Protein AF-A0A259P906-F1 (afdb_monomer)

pLDDT: mean 86.2, std 18.53, range [25.86, 98.88]

Sequence (349 aa):
DNPAFAPAALHAHFWHSVWSTHSGPLDRPLSMLSFATQVWFTGLAPWPLKLGNVLIHLCNGWLVWLLSRRVLGWLEAGLPAGRRWLVGAETQALLVAAAWLLAPIQLTAVLYVIQRMESLAATFVLLGLLAYWHGRMRLIRGRPHAWGWIWGGLLAGTVLAVLAKETGVMLPAYAFVLEWLVLRGRLATHEAPPSPPPRGGGGREGEGTVMQPFPTPALPAGGEGVVGASGARRAGINPLVPVFLVVLVIPGVLGLAWLLPGVLSGAAYAARPFTLAQRLLTEGRVMVDYLHWTVLPSPNALSLYHDDIRVSTGWLQPWTTAASWALIAGLLGAALGLRRRAPLFALGV

Mean predicted aligned error: 9.4 Å

Secondary structure (DSSP, 8-state):
--GGGSHHHHHH-HHHHHHTT--STT--HHHHHHHHHHHHHHTT-HHHHHHHHHHHHHHHHHHHHHHHHHHHHHHHHTSPTT---SS-HHHHHHHHHHHHHH-GGGHHHHHSGGGHHHHHHHHHHHHHHHHHHHHHHHHHTT-TTHHHHHHHHHHHHHHHHHHH-GGGGGHHHHHHHHIIIIITT-----PPPPPPPP-------------------PPPP--------------PPPTHHHHHIIIIIHHHHHHHHHHHHHHHSGGGGTTSSS-HHHHHHHHHHHHHHHHHHHHS--TTSSSS--TT-----BTTBTTHHHHHHHHHHHHHHHHHHHTTT-HHHHHH-

Structure (mmCIF, N/CA/C/O backbone):
data_AF-A0A259P906-F1
#
_entry.id   AF-A0A259P906-F1
#
loop_
_atom_site.group_PDB
_atom_site.id
_atom_site.type_symbol
_atom_site.label_atom_id
_atom_site.label_alt_id
_atom_site.label_comp_id
_atom_site.label_asym_id
_atom_site.label_entity_id
_atom_site.label_seq_id
_atom_site.pdbx_PDB_ins_code
_atom_site.Cartn_x
_atom_site.Cartn_y
_atom_site.Cartn_z
_atom_site.occupancy
_atom_site.B_iso_or_equiv
_atom_site.auth_seq_id
_atom_site.auth_comp_id
_atom_site.auth_asym_id
_atom_site.auth_atom_id
_atom_site.pdbx_PDB_model_num
ATOM 1 N N . ASP A 1 1 ? 19.787 0.329 -20.491 1.00 62.75 1 ASP A N 1
ATOM 2 C CA . ASP A 1 1 ? 19.826 1.040 -21.787 1.00 62.75 1 ASP A CA 1
ATOM 3 C C . ASP A 1 1 ? 19.451 2.523 -21.724 1.00 62.75 1 ASP A C 1
ATOM 5 O O . ASP A 1 1 ? 19.348 3.146 -22.769 1.00 62.75 1 ASP A O 1
ATOM 9 N N . ASN A 1 2 ? 19.306 3.139 -20.539 1.00 83.81 2 ASN A N 1
ATOM 10 C CA . ASN A 1 2 ? 19.119 4.590 -20.451 1.00 83.81 2 ASN A CA 1
ATOM 11 C C . ASN A 1 2 ? 20.494 5.300 -20.459 1.00 83.81 2 ASN A C 1
ATOM 13 O O . ASN A 1 2 ? 21.239 5.149 -19.484 1.00 83.81 2 ASN A O 1
ATOM 17 N N . PRO A 1 3 ? 20.842 6.071 -21.509 1.00 87.56 3 PRO A N 1
ATOM 18 C CA . PRO A 1 3 ? 22.149 6.718 -21.624 1.00 87.56 3 PRO A CA 1
ATOM 19 C C . PRO A 1 3 ? 22.386 7.793 -20.557 1.00 87.56 3 PRO A C 1
ATOM 21 O O . PRO A 1 3 ? 23.538 8.083 -20.247 1.00 87.56 3 PRO A O 1
ATOM 24 N N . ALA A 1 4 ? 21.334 8.343 -19.941 1.00 88.81 4 ALA A N 1
ATOM 25 C CA . ALA A 1 4 ? 21.482 9.320 -18.864 1.00 88.81 4 ALA A CA 1
ATOM 26 C C . ALA A 1 4 ? 22.176 8.726 -17.623 1.00 88.81 4 ALA A C 1
ATOM 28 O O . ALA A 1 4 ? 22.866 9.436 -16.902 1.00 88.81 4 ALA A O 1
ATOM 29 N N . PHE A 1 5 ? 22.073 7.408 -17.416 1.00 89.00 5 PHE A N 1
ATOM 30 C CA . PHE A 1 5 ? 22.751 6.700 -16.326 1.00 89.00 5 PHE A CA 1
ATOM 31 C C . PHE A 1 5 ? 24.179 6.249 -16.678 1.00 89.00 5 PHE A C 1
ATOM 33 O O . PHE A 1 5 ? 24.837 5.615 -15.850 1.00 89.00 5 PHE A O 1
ATOM 40 N N . ALA A 1 6 ? 24.686 6.560 -17.878 1.00 89.38 6 ALA A N 1
ATOM 41 C CA . ALA A 1 6 ? 26.097 6.353 -18.190 1.00 89.38 6 ALA A CA 1
ATOM 42 C C . ALA A 1 6 ? 26.962 7.244 -17.275 1.00 89.38 6 ALA A C 1
ATOM 44 O O . ALA A 1 6 ? 26.601 8.405 -17.074 1.00 89.38 6 ALA A O 1
ATOM 45 N N . PRO A 1 7 ? 28.111 6.770 -16.750 1.00 86.50 7 PRO A N 1
ATOM 46 C CA . PRO A 1 7 ? 28.862 7.499 -15.727 1.00 86.50 7 PRO A CA 1
ATOM 47 C C . PRO A 1 7 ? 29.158 8.959 -16.091 1.00 86.50 7 PRO A C 1
ATOM 49 O O . PRO A 1 7 ? 28.835 9.849 -15.312 1.00 86.50 7 PRO A O 1
ATOM 52 N N . ALA A 1 8 ? 29.689 9.227 -17.287 1.00 89.31 8 ALA A N 1
ATOM 53 C CA . ALA A 1 8 ? 29.999 10.592 -17.722 1.00 89.31 8 ALA A CA 1
ATOM 54 C C . ALA A 1 8 ? 28.746 11.484 -17.829 1.00 89.31 8 ALA A C 1
ATOM 56 O O . ALA A 1 8 ? 28.762 12.630 -17.380 1.00 89.31 8 ALA A O 1
ATOM 57 N N . ALA A 1 9 ? 27.649 10.947 -18.371 1.00 89.94 9 ALA A N 1
ATOM 58 C CA . ALA A 1 9 ? 26.391 11.675 -18.526 1.00 89.94 9 ALA A CA 1
ATOM 59 C C . ALA A 1 9 ? 25.735 11.976 -17.172 1.00 89.94 9 ALA A C 1
ATOM 61 O O . ALA A 1 9 ? 25.304 13.102 -16.943 1.00 89.94 9 ALA A O 1
ATOM 62 N N . LEU A 1 10 ? 25.723 11.005 -16.254 1.00 92.12 10 LEU A N 1
ATOM 63 C CA . LEU A 1 10 ? 25.181 11.173 -14.909 1.00 92.12 10 LEU A CA 1
ATOM 64 C C . LEU A 1 10 ? 25.946 12.253 -14.133 1.00 92.12 10 LEU A C 1
ATOM 66 O O . LEU A 1 10 ? 25.317 13.075 -13.470 1.00 92.12 10 LEU A O 1
ATOM 70 N N . HIS A 1 11 ? 27.280 12.282 -14.257 1.00 90.31 11 HIS A N 1
ATOM 71 C CA . HIS A 1 11 ? 28.126 13.281 -13.599 1.00 90.31 11 HIS A CA 1
ATOM 72 C C . HIS A 1 11 ? 27.908 14.696 -14.142 1.00 90.31 11 HIS A C 1
ATOM 74 O O . HIS A 1 11 ? 27.843 15.649 -13.367 1.00 90.31 11 HIS A O 1
ATOM 80 N N . ALA A 1 12 ? 27.754 14.837 -15.459 1.00 92.69 12 ALA A N 1
ATOM 81 C CA . ALA A 1 12 ? 27.523 16.130 -16.098 1.00 92.69 12 ALA A CA 1
ATOM 82 C C . ALA A 1 12 ? 26.069 16.625 -15.962 1.00 92.69 12 ALA A C 1
ATOM 84 O O . ALA A 1 12 ? 25.822 17.827 -15.871 1.00 92.69 12 ALA A O 1
ATOM 85 N N . HIS A 1 13 ? 25.096 15.708 -15.946 1.00 93.12 13 HIS A N 1
ATOM 86 C CA . HIS A 1 13 ? 23.669 16.006 -16.085 1.00 93.12 13 HIS A CA 1
ATOM 87 C C . HIS A 1 13 ? 22.807 15.186 -15.111 1.00 93.12 13 HIS A C 1
ATOM 89 O O . HIS A 1 13 ? 21.834 14.532 -15.496 1.00 93.12 13 HIS A O 1
ATOM 95 N N . PHE A 1 14 ? 23.133 15.250 -13.817 1.00 93.81 14 PHE A N 1
ATOM 96 C CA . PHE A 1 14 ? 22.439 14.492 -12.768 1.00 93.81 14 PHE A CA 1
ATOM 97 C C . PHE A 1 14 ? 20.912 14.651 -12.815 1.00 93.81 14 PHE A C 1
ATOM 99 O O . PHE A 1 14 ? 20.180 13.664 -12.869 1.00 93.81 14 PHE A O 1
ATOM 106 N N . TRP A 1 15 ? 20.422 15.895 -12.863 1.00 94.50 15 TRP A N 1
ATOM 107 C CA . TRP A 1 15 ? 18.983 16.173 -12.851 1.00 94.50 15 TRP A CA 1
ATOM 108 C C . TRP A 1 15 ? 18.254 15.670 -14.095 1.00 94.50 15 TRP A C 1
ATOM 110 O O . TRP A 1 15 ? 17.102 15.267 -13.987 1.00 94.50 15 TRP A O 1
ATOM 120 N N . HIS A 1 16 ? 18.919 15.614 -15.251 1.00 92.56 16 HIS A N 1
ATOM 121 C CA . HIS A 1 16 ? 18.333 15.020 -16.453 1.00 92.56 16 HIS A CA 1
ATOM 122 C C . HIS A 1 16 ? 18.045 13.526 -16.243 1.00 92.56 16 HIS A C 1
ATOM 124 O O . HIS A 1 16 ? 16.991 13.030 -16.630 1.00 92.56 16 HIS A O 1
ATOM 130 N N . SER A 1 17 ? 18.936 12.820 -15.541 1.00 90.62 17 SER A N 1
ATOM 131 C CA . SER A 1 17 ? 18.781 11.387 -15.258 1.00 90.62 17 SER A CA 1
ATOM 132 C C . SER A 1 17 ? 17.513 11.078 -14.462 1.00 90.62 17 SER A C 1
ATOM 134 O O . SER A 1 17 ? 16.854 10.076 -14.734 1.00 90.62 17 SER A O 1
ATOM 136 N N . VAL A 1 18 ? 17.117 11.975 -13.552 1.00 93.06 18 VAL A N 1
ATOM 137 C CA . VAL A 1 18 ? 15.907 11.838 -12.724 1.00 93.06 18 VAL A CA 1
ATOM 138 C C . VAL A 1 18 ? 14.618 11.791 -13.559 1.00 93.06 18 VAL A C 1
ATOM 140 O O . VAL A 1 18 ? 13.677 11.107 -13.171 1.00 93.06 18 VAL A O 1
ATOM 143 N N . TRP A 1 19 ? 14.589 12.451 -14.720 1.00 92.31 19 TRP A N 1
ATOM 144 C CA . TRP A 1 19 ? 13.397 12.569 -15.578 1.00 92.31 19 TRP A CA 1
ATOM 145 C C . TRP A 1 19 ? 13.506 11.791 -16.901 1.00 92.31 19 TRP A C 1
ATOM 147 O O . TRP A 1 19 ? 12.588 11.788 -17.710 1.00 92.31 19 TRP A O 1
ATOM 157 N N . SER A 1 20 ? 14.631 11.115 -17.136 1.00 87.44 20 SER A N 1
ATOM 158 C CA . SER A 1 20 ? 14.983 10.536 -18.444 1.00 87.44 20 SER A CA 1
ATOM 159 C C . SER A 1 20 ? 14.341 9.182 -18.777 1.00 87.44 20 SER A C 1
ATOM 161 O O . SER A 1 20 ? 14.453 8.709 -19.905 1.00 87.44 20 SER A O 1
ATOM 163 N N . THR A 1 21 ? 13.733 8.501 -17.804 1.00 79.75 21 THR A N 1
ATOM 164 C CA . THR A 1 21 ? 13.388 7.072 -17.937 1.00 79.75 21 THR A CA 1
ATOM 165 C C . THR A 1 21 ? 11.979 6.829 -18.479 1.00 79.75 21 THR A C 1
ATOM 167 O O . THR A 1 21 ? 11.619 5.671 -18.688 1.00 79.75 21 THR A O 1
ATOM 170 N N . HIS A 1 22 ? 11.168 7.879 -18.663 1.00 82.94 22 HIS A N 1
ATOM 171 C CA . HIS A 1 22 ? 9.782 7.799 -19.156 1.00 82.94 22 HIS A CA 1
ATOM 172 C C . HIS A 1 22 ? 8.951 6.683 -18.495 1.00 82.94 22 HIS A C 1
ATOM 174 O O . HIS A 1 22 ? 8.215 5.930 -19.137 1.00 82.94 22 HIS A O 1
ATOM 180 N N . SER A 1 23 ? 9.165 6.494 -17.191 1.00 76.06 23 SER A N 1
ATOM 181 C CA . SER A 1 23 ? 8.681 5.335 -16.447 1.00 76.06 23 SER A CA 1
ATOM 182 C C . SER A 1 23 ? 7.348 5.652 -15.786 1.00 76.06 23 SER A C 1
ATOM 184 O O . SER A 1 23 ? 7.310 6.110 -14.648 1.00 76.06 23 SER A O 1
ATOM 186 N N . GLY A 1 24 ? 6.260 5.363 -16.498 1.00 80.94 24 GLY A N 1
ATOM 187 C CA . GLY A 1 24 ? 4.896 5.642 -16.046 1.00 80.94 24 GLY A CA 1
ATOM 188 C C . GLY A 1 24 ? 4.475 7.104 -16.256 1.00 80.94 24 GLY A C 1
ATOM 189 O O . GLY A 1 24 ? 5.246 7.890 -16.796 1.00 80.94 24 GLY A O 1
ATOM 190 N N . PRO A 1 25 ? 3.249 7.494 -15.859 1.00 84.94 25 PRO A N 1
ATOM 191 C CA . PRO A 1 25 ? 2.674 8.798 -16.213 1.00 84.94 25 PRO A CA 1
ATOM 192 C C . PRO A 1 25 ? 3.404 10.014 -15.627 1.00 84.94 25 PRO A C 1
ATOM 194 O O . PRO A 1 25 ? 3.199 11.127 -16.097 1.00 84.94 25 PRO A O 1
ATOM 197 N N . LEU A 1 26 ? 4.193 9.808 -14.568 1.00 87.75 26 LEU A N 1
ATOM 198 C CA . LEU A 1 26 ? 4.899 10.860 -13.833 1.00 87.75 26 LEU A CA 1
ATOM 199 C C . LEU A 1 26 ? 6.418 10.656 -13.824 1.00 87.75 26 LEU A C 1
ATOM 201 O O . LEU A 1 26 ? 7.087 11.276 -13.010 1.00 87.75 26 LEU A O 1
ATOM 205 N N . ASP A 1 27 ? 6.955 9.736 -14.630 1.00 87.81 27 ASP A N 1
ATOM 206 C CA . ASP A 1 27 ? 8.386 9.379 -14.721 1.00 87.81 27 ASP A CA 1
ATOM 207 C C . ASP A 1 27 ? 9.050 8.819 -13.447 1.00 87.81 27 ASP A C 1
ATOM 209 O O . ASP A 1 27 ? 10.213 8.410 -13.479 1.00 87.81 27 ASP A O 1
ATOM 213 N N . ARG A 1 28 ? 8.309 8.738 -12.334 1.00 93.69 28 ARG A N 1
ATOM 214 C CA . ARG A 1 28 ? 8.752 8.212 -11.028 1.00 93.69 28 ARG A CA 1
ATOM 215 C C . ARG A 1 28 ? 10.043 8.881 -10.522 1.00 93.69 28 ARG A C 1
ATOM 217 O O . ARG A 1 28 ? 11.019 8.188 -10.199 1.00 93.69 28 ARG A O 1
ATOM 224 N N . PRO A 1 29 ? 10.075 10.221 -10.405 1.00 95.38 29 PRO A N 1
ATOM 225 C CA . PRO A 1 29 ? 11.291 10.980 -10.137 1.00 95.38 29 PRO A CA 1
ATOM 226 C C . PRO A 1 29 ? 11.918 10.633 -8.791 1.00 95.38 29 PRO A C 1
ATOM 228 O O . PRO A 1 29 ? 13.134 10.678 -8.666 1.00 95.38 29 PRO A O 1
ATOM 231 N N . LEU A 1 30 ? 11.143 10.234 -7.778 1.00 95.75 30 LEU A N 1
ATOM 232 C CA . LEU A 1 30 ? 11.720 9.878 -6.479 1.00 95.75 30 LEU A CA 1
ATOM 233 C C . LEU A 1 30 ? 12.484 8.548 -6.540 1.00 95.75 30 LEU A C 1
ATOM 235 O O . LEU A 1 30 ? 13.558 8.408 -5.952 1.00 95.75 30 LEU A O 1
ATOM 239 N N . SER A 1 31 ? 11.969 7.591 -7.313 1.00 94.88 31 SER A N 1
ATOM 240 C CA . SER A 1 31 ? 12.668 6.335 -7.594 1.00 94.88 31 SER A CA 1
ATOM 241 C C . SER A 1 31 ? 13.915 6.575 -8.438 1.00 94.88 31 SER A C 1
ATOM 243 O O . SER A 1 31 ? 14.978 6.031 -8.134 1.00 94.88 31 SER A O 1
ATOM 245 N N . MET A 1 32 ? 13.809 7.415 -9.472 1.00 94.25 32 MET A N 1
ATOM 246 C CA . MET A 1 32 ? 14.940 7.737 -10.342 1.00 94.25 32 MET A CA 1
ATOM 247 C C . MET A 1 32 ? 16.012 8.544 -9.616 1.00 94.25 32 MET A C 1
ATOM 249 O O . MET A 1 32 ? 17.190 8.261 -9.796 1.00 94.25 32 MET A O 1
ATOM 253 N N . LEU A 1 33 ? 15.628 9.461 -8.728 1.00 95.50 33 LEU A N 1
ATOM 254 C CA . LEU A 1 33 ? 16.541 10.165 -7.833 1.00 95.50 33 LEU A CA 1
ATOM 255 C C . LEU A 1 33 ? 17.307 9.176 -6.950 1.00 95.50 33 LEU A C 1
ATOM 257 O O . LEU A 1 33 ? 18.532 9.222 -6.906 1.00 95.50 33 LEU A O 1
ATOM 261 N N . SER A 1 34 ? 16.609 8.230 -6.313 1.00 95.31 34 SER A N 1
ATOM 262 C CA . SER A 1 34 ? 17.250 7.183 -5.509 1.00 95.31 34 SER A CA 1
ATOM 263 C C . SER A 1 34 ? 18.259 6.360 -6.320 1.00 95.31 34 SER A C 1
ATOM 265 O O . SER A 1 34 ? 19.357 6.075 -5.835 1.00 95.31 34 SER A O 1
ATOM 267 N N . PHE A 1 35 ? 17.921 5.982 -7.558 1.00 92.75 35 PHE A N 1
ATOM 268 C CA . PHE A 1 35 ? 18.864 5.299 -8.446 1.00 92.75 35 PHE A CA 1
ATOM 269 C C . PHE A 1 35 ? 20.042 6.178 -8.837 1.00 92.75 35 PHE A C 1
ATOM 271 O O . PHE A 1 35 ? 21.178 5.740 -8.692 1.00 92.75 35 PHE A O 1
ATOM 278 N N . ALA A 1 36 ? 19.788 7.394 -9.314 1.00 93.94 36 ALA A N 1
ATOM 279 C CA . ALA A 1 36 ? 20.808 8.317 -9.789 1.00 93.94 36 ALA A CA 1
ATOM 280 C C . ALA A 1 36 ? 21.828 8.596 -8.684 1.00 93.94 36 ALA A C 1
ATOM 282 O O . ALA A 1 36 ? 23.029 8.470 -8.909 1.00 93.94 36 ALA A O 1
ATOM 283 N N . THR A 1 37 ? 21.359 8.864 -7.462 1.00 94.94 37 THR A N 1
ATOM 284 C CA . THR A 1 37 ? 22.227 9.039 -6.295 1.00 94.94 37 THR A CA 1
ATOM 285 C C . THR A 1 37 ? 23.054 7.788 -6.013 1.00 94.94 37 THR A C 1
ATOM 287 O O . THR A 1 37 ? 24.249 7.894 -5.769 1.00 94.94 37 THR A O 1
ATOM 290 N N . GLN A 1 38 ? 22.474 6.587 -6.061 1.00 94.25 38 GLN A N 1
ATOM 291 C CA . GLN A 1 38 ? 23.248 5.380 -5.772 1.00 94.25 38 GLN A CA 1
ATOM 292 C C . GLN A 1 38 ? 24.276 5.057 -6.866 1.00 94.25 38 GLN A C 1
ATOM 294 O O . GLN A 1 38 ? 25.413 4.694 -6.556 1.00 94.25 38 GLN A O 1
ATOM 299 N N . VAL A 1 39 ? 23.892 5.200 -8.135 1.00 93.44 39 VAL A N 1
ATOM 300 C CA . VAL A 1 39 ? 24.772 4.968 -9.288 1.00 93.44 39 VAL A CA 1
ATOM 301 C C . VAL A 1 39 ? 25.913 5.981 -9.308 1.00 93.44 39 VAL A C 1
ATOM 303 O O . VAL A 1 39 ? 27.030 5.609 -9.651 1.00 93.44 39 VAL A O 1
ATOM 306 N N . TRP A 1 40 ? 25.674 7.216 -8.861 1.00 93.50 40 TRP A N 1
ATOM 307 C CA . TRP A 1 40 ? 26.724 8.223 -8.702 1.00 93.50 40 TRP A CA 1
ATOM 308 C C . TRP A 1 40 ? 27.884 7.718 -7.834 1.00 93.50 40 TRP A C 1
ATOM 310 O O . TRP A 1 40 ? 29.044 7.887 -8.194 1.00 93.50 40 TRP A O 1
ATOM 320 N N . PHE A 1 41 ? 27.584 7.058 -6.711 1.00 93.25 41 PHE A N 1
ATOM 321 C CA . PHE A 1 41 ? 28.611 6.588 -5.773 1.00 93.25 41 PHE A CA 1
ATOM 322 C C . PHE A 1 41 ? 29.145 5.187 -6.073 1.00 93.25 41 PHE A C 1
ATOM 324 O O . PHE A 1 41 ? 30.299 4.895 -5.780 1.00 93.25 41 PHE A O 1
ATOM 331 N N . THR A 1 42 ? 28.302 4.296 -6.594 1.00 93.31 42 THR A N 1
ATOM 332 C CA . THR A 1 42 ? 28.612 2.854 -6.676 1.00 93.31 42 THR A CA 1
ATOM 333 C C . THR A 1 42 ? 28.680 2.318 -8.105 1.00 93.31 42 THR A C 1
ATOM 335 O O . THR A 1 42 ? 28.997 1.146 -8.315 1.00 93.31 42 THR A O 1
ATOM 338 N N . GLY A 1 43 ? 28.398 3.163 -9.098 1.00 90.88 43 GLY A N 1
ATOM 339 C CA . GLY A 1 43 ? 28.254 2.759 -10.490 1.00 90.88 43 GLY A CA 1
ATOM 340 C C . GLY A 1 43 ? 27.055 1.834 -10.714 1.00 90.88 43 GLY A C 1
ATOM 341 O O . GLY A 1 43 ? 26.118 1.767 -9.920 1.00 90.88 43 GLY A O 1
ATOM 342 N N . LEU A 1 44 ? 27.086 1.096 -11.824 1.00 90.19 44 LEU A N 1
ATOM 343 C CA . LEU A 1 44 ? 26.029 0.154 -12.219 1.00 90.19 44 LEU A CA 1
ATOM 344 C C . LEU A 1 44 ? 26.270 -1.273 -11.699 1.00 90.19 44 LEU A C 1
ATOM 346 O O . LEU A 1 44 ? 25.653 -2.225 -12.181 1.00 90.19 44 LEU A O 1
ATOM 350 N N . ALA A 1 45 ? 27.170 -1.441 -10.725 1.00 91.38 45 ALA A N 1
ATOM 351 C CA . ALA A 1 45 ? 27.452 -2.743 -10.141 1.00 91.38 45 ALA A CA 1
ATOM 352 C C . ALA A 1 45 ? 26.157 -3.339 -9.537 1.00 91.38 45 ALA A C 1
ATOM 354 O O . ALA A 1 45 ? 25.504 -2.688 -8.716 1.00 91.38 45 ALA A O 1
ATOM 355 N N . PRO A 1 46 ? 25.761 -4.580 -9.891 1.00 91.25 46 PRO A N 1
ATOM 356 C CA . PRO A 1 46 ? 24.487 -5.137 -9.432 1.00 91.25 46 PRO A CA 1
ATOM 357 C C . PRO A 1 46 ? 24.396 -5.323 -7.915 1.00 91.25 46 PRO A C 1
ATOM 359 O O . PRO A 1 46 ? 23.315 -5.190 -7.341 1.00 91.25 46 PRO A O 1
ATOM 362 N N . TRP A 1 47 ? 25.513 -5.650 -7.257 1.00 94.12 47 TRP A N 1
ATOM 363 C CA . TRP A 1 47 ? 25.522 -5.958 -5.826 1.00 94.12 47 TRP A CA 1
ATOM 364 C C . TRP A 1 47 ? 25.166 -4.739 -4.952 1.00 94.12 47 TRP A C 1
ATOM 366 O O . TRP A 1 47 ? 24.202 -4.854 -4.192 1.00 94.12 47 TRP A O 1
ATOM 376 N N . PRO A 1 48 ? 25.808 -3.555 -5.092 1.00 94.38 48 PRO A N 1
ATOM 377 C CA . PRO A 1 48 ? 25.402 -2.360 -4.345 1.00 94.38 48 PRO A CA 1
ATOM 378 C C . PRO A 1 48 ? 23.939 -1.962 -4.575 1.00 94.38 48 PRO A C 1
ATOM 380 O O . PRO A 1 48 ? 23.228 -1.622 -3.628 1.00 94.38 48 PRO A O 1
ATOM 383 N N . LEU A 1 49 ? 23.458 -2.050 -5.819 1.00 93.50 49 LEU A N 1
ATOM 384 C CA . LEU A 1 49 ? 22.076 -1.714 -6.168 1.00 93.50 49 LEU A CA 1
ATOM 385 C C . LEU A 1 49 ? 21.070 -2.620 -5.441 1.00 93.50 49 LEU A C 1
ATOM 387 O O . LEU A 1 49 ? 20.114 -2.126 -4.836 1.00 93.50 49 LEU A O 1
ATOM 391 N N . LYS A 1 50 ? 21.323 -3.936 -5.431 1.00 95.12 50 LYS A N 1
ATOM 392 C CA . LYS A 1 50 ? 20.508 -4.914 -4.693 1.00 95.12 50 LYS A CA 1
ATOM 393 C C . LYS A 1 50 ? 20.600 -4.720 -3.182 1.00 95.12 50 LYS A C 1
ATOM 395 O O . LYS A 1 50 ? 19.575 -4.798 -2.512 1.00 95.12 50 LYS A O 1
ATOM 400 N N . LEU A 1 51 ? 21.780 -4.404 -2.644 1.00 95.12 51 LEU A N 1
ATOM 401 C CA . LEU A 1 51 ? 21.933 -4.083 -1.223 1.00 95.12 51 LEU A CA 1
ATOM 402 C C . LEU A 1 51 ? 21.050 -2.891 -0.827 1.00 95.12 51 LEU A C 1
ATOM 404 O O . LEU A 1 51 ? 20.359 -2.957 0.184 1.00 95.12 51 LEU A O 1
ATOM 408 N N . GLY A 1 52 ? 21.002 -1.841 -1.652 1.00 95.00 52 GLY A N 1
ATOM 409 C CA . GLY A 1 52 ? 20.094 -0.710 -1.434 1.00 95.00 52 GLY A CA 1
ATOM 410 C C . GLY A 1 52 ? 18.630 -1.147 -1.324 1.00 95.00 52 GLY A C 1
ATOM 411 O O . GLY A 1 52 ? 17.920 -0.710 -0.421 1.00 95.00 52 GLY A O 1
ATOM 412 N N . ASN A 1 53 ? 18.192 -2.075 -2.179 1.00 96.31 53 ASN A N 1
ATOM 413 C CA . ASN A 1 53 ? 16.831 -2.612 -2.123 1.00 96.31 53 ASN A CA 1
ATOM 414 C C . ASN A 1 53 ? 16.584 -3.432 -0.849 1.00 96.31 53 ASN A C 1
ATOM 416 O O . ASN A 1 53 ? 15.534 -3.275 -0.229 1.00 96.31 53 ASN A O 1
ATOM 420 N N . VAL A 1 54 ? 17.551 -4.256 -0.425 1.00 96.88 54 VAL A N 1
ATOM 421 C CA . VAL A 1 54 ? 17.479 -5.011 0.839 1.00 96.88 54 VAL A CA 1
ATOM 422 C C . VAL A 1 54 ? 17.333 -4.061 2.029 1.00 96.88 54 VAL A C 1
ATOM 424 O O . VAL A 1 54 ? 16.480 -4.282 2.882 1.00 96.88 54 VAL A O 1
ATOM 427 N N . LEU A 1 55 ? 18.114 -2.980 2.084 1.00 97.12 55 LEU A N 1
ATOM 428 C CA . LEU A 1 55 ? 18.042 -2.012 3.183 1.00 97.12 55 LEU A CA 1
ATOM 429 C C . LEU A 1 55 ? 16.678 -1.308 3.245 1.00 97.12 55 LEU A C 1
ATOM 431 O O . LEU A 1 55 ? 16.110 -1.166 4.329 1.00 97.12 55 LEU A O 1
ATOM 435 N N . ILE A 1 56 ? 16.116 -0.919 2.094 1.00 97.62 56 ILE A N 1
ATOM 436 C CA . ILE A 1 56 ? 14.765 -0.337 2.024 1.00 97.62 56 ILE A CA 1
ATOM 437 C C . ILE A 1 56 ? 13.713 -1.375 2.453 1.00 97.62 56 ILE A C 1
ATOM 439 O O . ILE A 1 56 ? 12.800 -1.045 3.207 1.00 97.62 56 ILE A O 1
ATOM 443 N N . HIS A 1 57 ? 13.857 -2.638 2.042 1.00 97.75 57 HIS A N 1
ATOM 444 C CA . HIS A 1 57 ? 12.962 -3.731 2.445 1.00 97.75 57 HIS A CA 1
ATOM 445 C C . HIS A 1 57 ? 12.971 -3.970 3.958 1.00 97.75 57 HIS A C 1
ATOM 447 O O . HIS A 1 57 ? 11.913 -4.057 4.579 1.00 97.75 57 HIS A O 1
ATOM 453 N N . LEU A 1 58 ? 14.152 -3.992 4.578 1.00 98.12 58 LEU A N 1
ATOM 454 C CA . LEU A 1 58 ? 14.288 -4.109 6.032 1.00 98.12 58 LEU A CA 1
ATOM 455 C C . LEU A 1 58 ? 13.676 -2.904 6.762 1.00 98.12 58 LEU A C 1
ATOM 457 O O . LEU A 1 58 ? 12.991 -3.081 7.770 1.00 98.12 58 LEU A O 1
ATOM 461 N N . CYS A 1 59 ? 13.862 -1.691 6.229 1.00 98.56 59 CYS A N 1
ATOM 462 C CA . CYS A 1 59 ? 13.205 -0.489 6.741 1.00 98.56 59 CYS A CA 1
ATOM 463 C C . CYS A 1 59 ? 11.674 -0.631 6.693 1.00 98.56 59 CYS A C 1
ATOM 465 O O . CYS A 1 59 ? 10.997 -0.396 7.694 1.00 98.56 59 CYS A O 1
ATOM 467 N N . ASN A 1 60 ? 11.121 -1.107 5.574 1.00 98.62 60 ASN A N 1
ATOM 468 C CA . ASN A 1 60 ? 9.690 -1.379 5.452 1.00 98.62 60 ASN A CA 1
ATOM 469 C C . ASN A 1 60 ? 9.212 -2.449 6.435 1.00 98.62 60 ASN A C 1
ATOM 471 O O . ASN A 1 60 ? 8.185 -2.243 7.073 1.00 98.62 60 ASN A O 1
ATOM 475 N N . GLY A 1 61 ? 9.959 -3.536 6.638 1.00 98.56 61 GLY A N 1
ATOM 476 C CA . GLY A 1 61 ? 9.630 -4.543 7.651 1.00 98.56 61 GLY A CA 1
ATOM 477 C C . GLY A 1 61 ? 9.546 -3.956 9.063 1.00 98.56 61 GLY A C 1
ATOM 478 O O . GLY A 1 61 ? 8.612 -4.250 9.812 1.00 98.56 61 GLY A O 1
ATOM 479 N N . TRP A 1 62 ? 10.463 -3.050 9.412 1.00 98.75 62 TRP A N 1
ATOM 480 C CA . TRP A 1 62 ? 10.407 -2.313 10.677 1.00 98.75 62 TRP A CA 1
ATOM 481 C C . TRP A 1 62 ? 9.178 -1.394 10.768 1.00 98.75 62 TRP A C 1
ATOM 483 O O . TRP A 1 62 ? 8.499 -1.363 11.798 1.00 98.75 62 TRP A O 1
ATOM 493 N N . LEU A 1 63 ? 8.832 -0.687 9.689 1.00 98.81 63 LEU A N 1
ATOM 494 C CA . LEU A 1 63 ? 7.628 0.147 9.629 1.00 98.81 63 LEU A CA 1
ATOM 495 C C . LEU A 1 63 ? 6.333 -0.686 9.711 1.00 98.81 63 LEU A C 1
ATOM 497 O O . LEU A 1 63 ? 5.392 -0.280 10.398 1.00 98.81 63 LEU A O 1
ATOM 501 N N . VAL A 1 64 ? 6.293 -1.866 9.083 1.00 98.69 64 VAL A N 1
ATOM 502 C CA . VAL A 1 64 ? 5.191 -2.837 9.189 1.00 98.69 64 VAL A CA 1
ATOM 503 C C . VAL A 1 64 ? 5.027 -3.293 10.634 1.00 98.69 64 VAL A C 1
ATOM 505 O O . VAL A 1 64 ? 3.908 -3.262 11.149 1.00 98.69 64 VAL A O 1
ATOM 508 N N . TRP A 1 65 ? 6.115 -3.644 11.327 1.00 98.69 65 TRP A N 1
ATOM 509 C CA . TRP A 1 65 ? 6.069 -3.960 12.759 1.00 98.69 65 TRP A CA 1
ATOM 510 C C . TRP A 1 65 ? 5.523 -2.781 13.578 1.00 98.69 65 TRP A C 1
ATOM 512 O O . TRP A 1 65 ? 4.610 -2.956 14.389 1.00 98.69 65 TRP A O 1
ATOM 522 N N . LEU A 1 66 ? 6.013 -1.559 13.335 1.00 98.75 66 LEU A N 1
ATOM 523 C CA . LEU A 1 66 ? 5.568 -0.349 14.033 1.00 98.75 66 LEU A CA 1
ATOM 524 C C . LEU A 1 66 ? 4.079 -0.041 13.837 1.00 98.75 66 LEU A C 1
ATOM 526 O O . LEU A 1 66 ? 3.433 0.452 14.770 1.00 98.75 66 LEU A O 1
ATOM 530 N N . LEU A 1 67 ? 3.538 -0.263 12.642 1.00 98.69 67 LEU A N 1
ATOM 531 C CA . LEU A 1 67 ? 2.116 -0.071 12.375 1.00 98.69 67 LEU A CA 1
ATOM 532 C C . LEU A 1 67 ? 1.296 -1.207 12.997 1.00 98.69 67 LEU A C 1
ATOM 534 O O . LEU A 1 67 ? 0.317 -0.947 13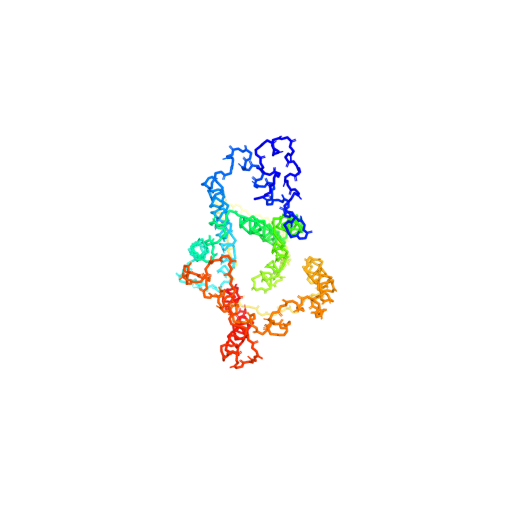.697 1.00 98.69 67 LEU A O 1
ATOM 538 N N . SER A 1 68 ? 1.747 -2.451 12.830 1.00 98.44 68 SER A N 1
ATOM 539 C CA . SER A 1 68 ? 1.075 -3.643 13.351 1.00 98.44 68 SER A CA 1
ATOM 540 C C . SER A 1 68 ? 0.961 -3.602 14.869 1.00 98.44 68 SER A C 1
ATOM 542 O O . SER A 1 68 ? -0.135 -3.755 15.393 1.00 98.44 68 SER A O 1
ATOM 544 N N . ARG A 1 69 ? 2.034 -3.273 15.599 1.00 98.44 69 ARG A N 1
ATOM 545 C CA . ARG A 1 69 ? 1.987 -3.168 17.070 1.00 98.44 69 ARG A CA 1
ATOM 546 C C . ARG A 1 69 ? 1.004 -2.106 17.562 1.00 98.44 69 ARG A C 1
ATOM 548 O O . ARG A 1 69 ? 0.386 -2.271 18.609 1.00 98.44 69 ARG A O 1
ATOM 555 N N . ARG A 1 70 ? 0.821 -1.021 16.799 1.00 98.19 70 ARG A N 1
ATOM 556 C CA . ARG A 1 70 ? -0.146 0.041 17.113 1.00 98.19 70 ARG A CA 1
ATOM 557 C C . ARG A 1 70 ? -1.580 -0.434 16.901 1.00 98.19 70 ARG A C 1
ATOM 559 O O . ARG A 1 70 ? -2.410 -0.250 17.787 1.00 98.19 70 ARG A O 1
ATOM 566 N N . VAL A 1 71 ? -1.851 -1.062 15.758 1.00 97.56 71 VAL A N 1
ATOM 567 C CA . VAL A 1 71 ? -3.176 -1.599 15.413 1.00 97.56 71 VAL A CA 1
ATOM 568 C C . VAL A 1 71 ? -3.564 -2.737 16.355 1.00 97.56 71 VAL A C 1
ATOM 570 O O . VAL A 1 71 ? -4.636 -2.704 16.955 1.00 97.56 71 VAL A O 1
ATOM 573 N N . LEU A 1 72 ? -2.679 -3.713 16.532 1.00 97.31 72 LEU A N 1
ATOM 574 C CA . LEU A 1 72 ? -2.901 -4.878 17.381 1.00 97.31 72 LEU A CA 1
ATOM 575 C C . LEU A 1 72 ? -3.022 -4.480 18.850 1.00 97.31 72 LEU A C 1
ATOM 577 O O . LEU A 1 72 ? -3.969 -4.900 19.505 1.00 97.31 72 LEU A O 1
ATOM 581 N N . GLY A 1 73 ? -2.149 -3.598 19.346 1.00 96.38 73 GLY A N 1
ATOM 582 C CA . GLY A 1 73 ? -2.235 -3.100 20.719 1.00 96.38 73 GLY A CA 1
ATOM 583 C C . GLY A 1 73 ? -3.528 -2.326 20.988 1.00 96.38 73 GLY A C 1
ATOM 584 O O . GLY A 1 73 ? -4.111 -2.447 22.061 1.00 96.38 73 GLY A O 1
ATOM 585 N N . TRP A 1 74 ? -4.030 -1.572 20.004 1.00 95.69 74 TRP A N 1
ATOM 586 C CA . TRP A 1 74 ? -5.333 -0.909 20.104 1.00 95.69 74 TRP A CA 1
ATOM 587 C C . TRP A 1 74 ? -6.501 -1.898 20.165 1.00 95.69 74 TRP A C 1
ATOM 589 O O . TRP A 1 74 ? -7.440 -1.695 20.934 1.00 95.69 74 TRP A O 1
ATOM 599 N N . LEU A 1 75 ? -6.456 -2.957 19.355 1.00 94.56 75 LEU A N 1
ATOM 600 C CA . LEU A 1 75 ? -7.488 -3.992 19.342 1.00 94.56 75 LEU A CA 1
ATOM 601 C C . LEU A 1 75 ? -7.472 -4.825 20.629 1.00 94.56 75 LEU A C 1
ATOM 603 O O . LEU A 1 75 ? -8.538 -5.074 21.189 1.00 94.56 75 LEU A O 1
ATOM 607 N N . GLU A 1 76 ? -6.290 -5.195 21.125 1.00 94.69 76 GLU A N 1
ATOM 608 C CA . GLU A 1 76 ? -6.119 -5.914 22.391 1.00 94.69 76 GLU A CA 1
ATOM 609 C C . GLU A 1 76 ? -6.591 -5.066 23.582 1.00 94.69 76 GLU A C 1
ATOM 611 O O . GLU A 1 76 ? -7.354 -5.549 24.416 1.00 94.69 76 GLU A O 1
ATOM 616 N N . ALA A 1 77 ? -6.252 -3.772 23.615 1.00 92.75 77 ALA A N 1
ATOM 617 C CA . ALA A 1 77 ? -6.741 -2.841 24.637 1.00 92.75 77 ALA A CA 1
ATOM 618 C C . ALA A 1 77 ? -8.267 -2.629 24.598 1.00 92.75 77 ALA A C 1
ATOM 620 O O . ALA A 1 77 ? -8.851 -2.144 25.565 1.00 92.75 77 ALA A O 1
ATOM 621 N N . GLY A 1 78 ? -8.919 -2.962 23.481 1.00 90.94 78 GLY A N 1
ATOM 622 C CA . GLY A 1 78 ? -10.370 -2.903 23.325 1.00 90.94 78 GLY A CA 1
ATOM 623 C C . GLY A 1 78 ? -11.114 -4.163 23.776 1.00 90.94 78 GLY A C 1
ATOM 624 O O . GLY A 1 78 ? -12.340 -4.197 23.644 1.00 90.94 78 GLY A O 1
ATOM 625 N N . LEU A 1 79 ? -10.416 -5.201 24.253 1.00 90.19 79 LEU A N 1
ATOM 626 C CA . LEU A 1 79 ? -11.047 -6.426 24.742 1.00 90.19 79 LEU A CA 1
ATOM 627 C C . LEU A 1 79 ? -11.797 -6.188 26.068 1.00 90.19 79 LEU A C 1
ATOM 629 O O . LEU A 1 79 ? -11.386 -5.348 26.868 1.00 90.19 79 LEU A O 1
ATOM 633 N N . PRO A 1 80 ? -12.878 -6.946 26.341 1.00 90.25 80 PRO A N 1
ATOM 634 C CA . PRO A 1 80 ? -13.536 -6.928 27.645 1.00 90.25 80 PRO A CA 1
ATOM 635 C C . PRO A 1 80 ? -12.571 -7.268 28.786 1.00 90.25 80 PRO A C 1
ATOM 637 O O . PRO A 1 80 ? -11.658 -8.079 28.609 1.00 90.25 80 PRO A O 1
ATOM 640 N N . ALA A 1 81 ? -12.817 -6.701 29.971 1.00 88.06 81 ALA A N 1
ATOM 641 C CA . ALA A 1 81 ? -12.012 -6.958 31.161 1.00 88.06 81 ALA A CA 1
ATOM 642 C C . ALA A 1 81 ? -11.842 -8.469 31.416 1.00 88.06 81 ALA A C 1
ATOM 644 O O . ALA A 1 81 ? -12.789 -9.247 31.307 1.00 88.06 81 ALA A O 1
ATOM 645 N N . GLY A 1 82 ? -10.609 -8.886 31.715 1.00 84.56 82 GLY A N 1
ATOM 646 C CA . GLY A 1 82 ? -10.257 -10.290 31.951 1.00 84.56 82 GLY A CA 1
ATOM 647 C C . GLY A 1 82 ? -10.015 -11.131 30.691 1.00 84.56 82 GLY A C 1
ATOM 648 O O . GLY A 1 82 ? -9.461 -12.222 30.807 1.00 84.56 82 GLY A O 1
ATOM 649 N N . ARG A 1 83 ? -10.345 -10.644 29.485 1.00 89.44 83 ARG A N 1
ATOM 650 C CA . ARG A 1 83 ? -9.985 -11.323 28.229 1.00 89.44 83 ARG A CA 1
ATOM 651 C C . ARG A 1 83 ? -8.620 -10.865 27.729 1.00 89.44 83 ARG A C 1
ATOM 653 O O . ARG A 1 83 ? -8.310 -9.678 27.741 1.00 89.44 83 ARG A O 1
ATOM 660 N N . ARG A 1 84 ? -7.817 -11.816 27.254 1.00 89.44 84 ARG A N 1
ATOM 661 C CA . ARG A 1 84 ? -6.505 -11.587 26.635 1.00 89.44 84 ARG A CA 1
ATOM 662 C C . ARG A 1 84 ? -6.356 -12.485 25.419 1.00 89.44 84 ARG A C 1
ATOM 664 O O . ARG A 1 84 ? -7.008 -13.529 25.341 1.00 89.44 84 ARG A O 1
ATOM 671 N N . TRP A 1 85 ? -5.526 -12.081 24.469 1.00 92.62 85 TRP A N 1
ATOM 672 C CA . TRP A 1 85 ? -5.144 -12.977 23.386 1.00 92.62 85 TRP A CA 1
ATOM 673 C C . TRP A 1 85 ? -4.175 -14.043 23.888 1.00 92.62 85 TRP A C 1
ATOM 675 O O . TRP A 1 85 ? -3.412 -13.815 24.824 1.00 92.62 85 TRP A O 1
ATOM 685 N N . LEU A 1 86 ? -4.204 -15.210 23.242 1.00 92.38 86 LEU A N 1
ATOM 686 C CA . LEU A 1 86 ? -3.253 -16.290 23.513 1.00 92.38 86 LEU A CA 1
ATOM 687 C C . LEU A 1 86 ? -1.812 -15.847 23.214 1.00 92.38 86 LEU A C 1
ATOM 689 O O . LEU A 1 86 ? -0.891 -16.149 23.964 1.00 92.38 86 LEU A O 1
ATOM 693 N N . VAL A 1 87 ? -1.643 -15.103 22.121 1.00 94.50 87 VAL A N 1
ATOM 694 C CA . VAL A 1 87 ? -0.386 -14.469 21.718 1.00 94.50 87 VAL A CA 1
ATOM 695 C C . VAL A 1 87 ? -0.594 -12.963 21.820 1.00 94.50 87 VAL A C 1
ATOM 697 O O . VAL A 1 87 ? -1.485 -12.440 21.153 1.00 94.50 87 VAL A O 1
ATOM 700 N N . GLY A 1 88 ? 0.190 -12.276 22.652 1.00 94.69 88 GLY A N 1
ATOM 701 C CA . GLY A 1 88 ? 0.039 -10.832 22.875 1.00 94.69 88 GLY A CA 1
ATOM 702 C C . GLY A 1 88 ? 0.303 -9.998 21.617 1.00 94.69 88 GLY A C 1
ATOM 703 O O . GLY A 1 88 ? 0.996 -10.446 20.696 1.00 94.69 88 GLY A O 1
ATOM 704 N N . ALA A 1 89 ? -0.219 -8.769 21.576 1.00 95.44 89 ALA A N 1
ATOM 705 C CA . ALA A 1 89 ? -0.150 -7.909 20.391 1.00 95.44 89 ALA A CA 1
ATOM 706 C C . ALA A 1 89 ? 1.276 -7.646 19.882 1.00 95.44 89 ALA A C 1
ATOM 708 O O . ALA A 1 89 ? 1.488 -7.564 18.674 1.00 95.44 89 ALA A O 1
ATOM 709 N N . GLU A 1 90 ? 2.257 -7.522 20.778 1.00 96.31 90 GLU A N 1
ATOM 710 C CA . GLU A 1 90 ? 3.654 -7.275 20.398 1.00 96.31 90 GLU A CA 1
ATOM 711 C C . GLU A 1 90 ? 4.257 -8.479 19.658 1.00 96.31 90 GLU A C 1
ATOM 713 O O . GLU A 1 90 ? 4.832 -8.326 18.582 1.00 96.31 90 GLU A O 1
ATOM 718 N N . THR A 1 91 ? 4.056 -9.693 20.178 1.00 97.38 91 THR A N 1
ATOM 719 C CA . THR A 1 91 ? 4.504 -10.924 19.515 1.00 97.38 91 THR A CA 1
ATOM 720 C C . THR A 1 91 ? 3.781 -11.123 18.188 1.00 97.38 91 THR A C 1
ATOM 722 O O . THR A 1 91 ? 4.422 -11.432 17.189 1.00 97.38 91 THR A O 1
ATOM 725 N N . GLN A 1 92 ? 2.468 -10.880 18.132 1.00 96.56 92 GLN A N 1
ATOM 726 C CA . GLN A 1 92 ? 1.731 -10.926 16.868 1.00 96.56 92 GLN A CA 1
ATOM 727 C C . GLN A 1 92 ? 2.263 -9.904 15.853 1.00 96.56 92 GLN A C 1
ATOM 729 O O . GLN A 1 92 ? 2.413 -10.240 14.684 1.00 96.56 92 GLN A O 1
ATOM 734 N N . ALA A 1 93 ? 2.602 -8.683 16.275 1.00 97.94 93 ALA A N 1
ATOM 735 C CA . ALA A 1 93 ? 3.171 -7.671 15.387 1.00 97.94 93 ALA A CA 1
ATOM 736 C C . ALA A 1 93 ? 4.527 -8.098 14.811 1.00 97.94 93 ALA A C 1
ATOM 738 O O . ALA A 1 93 ? 4.794 -7.856 13.634 1.00 97.94 93 ALA A O 1
ATOM 739 N N . LEU A 1 94 ? 5.373 -8.739 15.624 1.00 98.25 94 LEU A N 1
ATOM 740 C CA . LEU A 1 94 ? 6.640 -9.317 15.169 1.00 98.25 94 LEU A CA 1
ATOM 741 C C . LEU A 1 94 ? 6.405 -10.451 14.167 1.00 98.25 94 LEU A C 1
ATOM 743 O O . LEU A 1 94 ? 7.069 -10.487 13.137 1.00 98.25 94 LEU A O 1
ATOM 747 N N . LEU A 1 95 ? 5.432 -11.330 14.426 1.00 97.56 95 LEU A N 1
ATOM 748 C CA . LEU A 1 95 ? 5.061 -12.405 13.503 1.00 97.56 95 LEU A CA 1
ATOM 749 C C . LEU A 1 95 ? 4.523 -11.860 12.176 1.00 97.56 95 LEU A C 1
ATOM 751 O O . LEU A 1 95 ? 4.913 -12.357 11.126 1.00 97.56 95 LEU A O 1
ATOM 755 N N . VAL A 1 96 ? 3.690 -10.816 12.200 1.00 97.00 96 VAL A N 1
ATOM 756 C CA . VAL A 1 96 ? 3.194 -10.143 10.987 1.00 97.00 96 VAL A CA 1
ATOM 757 C C . VAL A 1 96 ? 4.345 -9.529 10.193 1.00 97.00 96 VAL A C 1
ATOM 759 O O . VAL A 1 96 ? 4.421 -9.714 8.982 1.00 97.00 96 VAL A O 1
ATOM 762 N N . ALA A 1 97 ? 5.269 -8.831 10.856 1.00 98.19 97 ALA A N 1
ATOM 763 C CA . ALA A 1 97 ? 6.423 -8.241 10.186 1.00 98.19 97 ALA A CA 1
ATOM 764 C C . ALA A 1 97 ? 7.379 -9.300 9.621 1.00 98.19 97 ALA A C 1
ATOM 766 O O . ALA A 1 97 ? 7.870 -9.135 8.509 1.00 98.19 97 ALA A O 1
ATOM 767 N N . ALA A 1 98 ? 7.610 -10.400 10.345 1.00 97.62 98 ALA A N 1
ATOM 768 C CA . ALA A 1 98 ? 8.408 -11.525 9.866 1.00 97.62 98 ALA A CA 1
ATOM 769 C C . ALA A 1 98 ? 7.741 -12.216 8.669 1.00 97.62 98 ALA A C 1
ATOM 771 O O . ALA A 1 98 ? 8.399 -12.450 7.659 1.00 97.62 98 ALA A O 1
ATOM 772 N N . ALA A 1 99 ? 6.431 -12.472 8.749 1.00 95.75 99 ALA A N 1
ATOM 773 C CA . ALA A 1 99 ? 5.654 -13.025 7.646 1.00 95.75 99 ALA A CA 1
ATOM 774 C C . ALA A 1 99 ? 5.718 -12.114 6.415 1.00 95.75 99 ALA A C 1
ATOM 776 O O . ALA A 1 99 ? 5.944 -12.603 5.318 1.00 95.75 99 ALA A O 1
ATOM 777 N N . TRP A 1 100 ? 5.603 -10.795 6.591 1.00 96.12 100 TRP A N 1
ATOM 778 C CA . TRP A 1 100 ? 5.736 -9.832 5.499 1.00 96.12 100 TRP A CA 1
ATOM 779 C C . TRP A 1 100 ? 7.154 -9.801 4.918 1.00 96.12 100 TRP A C 1
ATOM 781 O O . TRP A 1 100 ? 7.306 -9.844 3.705 1.00 96.12 100 TRP A O 1
ATOM 791 N N . LEU A 1 101 ? 8.195 -9.765 5.757 1.00 96.31 101 LEU A N 1
ATOM 792 C CA . LEU A 1 101 ? 9.597 -9.709 5.320 1.00 96.31 101 LEU A CA 1
ATOM 793 C C . LEU A 1 101 ? 10.015 -10.942 4.516 1.00 96.31 101 LEU A C 1
ATOM 795 O O . LEU A 1 101 ? 10.811 -10.813 3.585 1.00 96.31 101 LEU A O 1
ATOM 799 N N . LEU A 1 102 ? 9.503 -12.109 4.908 1.00 94.75 102 LEU A N 1
ATOM 800 C CA . LEU A 1 102 ? 9.841 -13.413 4.340 1.00 94.75 102 LEU A CA 1
ATOM 801 C C . LEU A 1 102 ? 8.826 -13.895 3.295 1.00 94.75 102 LEU A C 1
ATOM 803 O O . LEU A 1 102 ? 9.033 -14.956 2.705 1.00 94.75 102 LEU A O 1
ATOM 807 N N . ALA A 1 103 ? 7.745 -13.144 3.062 1.00 93.75 103 ALA A N 1
ATOM 808 C CA . ALA A 1 103 ? 6.725 -13.502 2.086 1.00 93.75 103 ALA A CA 1
ATOM 809 C C . ALA A 1 103 ? 7.362 -13.647 0.690 1.00 93.75 103 ALA A C 1
ATOM 811 O O . ALA A 1 103 ? 8.027 -12.709 0.232 1.00 93.75 103 ALA A O 1
ATOM 812 N N . PRO A 1 104 ? 7.145 -14.772 -0.021 1.00 91.94 104 PRO A N 1
ATOM 813 C CA . PRO A 1 104 ? 7.795 -15.033 -1.305 1.00 91.94 104 PRO A CA 1
ATOM 814 C C . PRO A 1 104 ? 7.586 -13.925 -2.338 1.00 91.94 104 PRO A C 1
ATOM 816 O O . PRO A 1 104 ? 8.519 -13.570 -3.055 1.00 91.94 104 PRO A O 1
ATOM 819 N N . ILE A 1 105 ? 6.401 -13.311 -2.368 1.00 90.19 105 ILE A N 1
ATOM 820 C CA . ILE A 1 105 ? 6.077 -12.209 -3.283 1.00 90.19 105 ILE A CA 1
ATOM 821 C C . ILE A 1 105 ? 7.033 -11.004 -3.168 1.00 90.19 105 ILE A C 1
ATOM 823 O O . ILE A 1 105 ? 7.284 -10.319 -4.162 1.00 90.19 105 ILE A O 1
ATOM 827 N N . GLN A 1 106 ? 7.644 -10.783 -1.996 1.00 91.50 106 GLN A N 1
ATOM 828 C CA . GLN A 1 106 ? 8.591 -9.683 -1.770 1.00 91.50 106 GLN A CA 1
ATOM 829 C C . GLN A 1 106 ? 9.950 -9.894 -2.434 1.00 91.50 106 GLN A C 1
ATOM 831 O O . GLN A 1 106 ? 10.729 -8.949 -2.576 1.00 91.50 106 GLN A O 1
ATOM 836 N N . LEU A 1 107 ? 10.246 -11.116 -2.884 1.00 88.56 107 LEU A N 1
ATOM 837 C CA . LEU A 1 107 ? 11.499 -11.436 -3.557 1.00 88.56 107 LEU A CA 1
ATOM 838 C C . LEU A 1 107 ? 11.720 -10.528 -4.778 1.00 88.56 107 LEU A C 1
ATOM 840 O O . LEU A 1 107 ? 12.827 -10.038 -5.001 1.00 88.56 107 LEU A O 1
ATOM 844 N N . THR A 1 108 ? 10.655 -10.245 -5.533 1.00 87.31 108 THR A N 1
ATOM 845 C CA . THR A 1 108 ? 10.711 -9.398 -6.735 1.00 87.31 108 THR A CA 1
ATOM 846 C C . THR A 1 108 ? 11.067 -7.945 -6.410 1.00 87.31 108 THR A C 1
ATOM 848 O O . THR A 1 108 ? 11.865 -7.343 -7.128 1.00 87.31 108 THR A O 1
ATOM 851 N N . ALA A 1 109 ? 10.566 -7.407 -5.293 1.00 84.06 109 ALA A N 1
ATOM 852 C CA . ALA A 1 109 ? 10.845 -6.046 -4.831 1.00 84.06 109 ALA A CA 1
ATOM 853 C C . ALA A 1 109 ? 12.318 -5.839 -4.429 1.00 84.06 109 ALA A C 1
ATOM 855 O O . ALA A 1 109 ? 12.841 -4.723 -4.488 1.00 84.06 109 ALA A O 1
ATOM 856 N N . VAL A 1 110 ? 13.005 -6.921 -4.051 1.00 87.94 110 VAL A N 1
ATOM 857 C CA . VAL A 1 110 ? 14.404 -6.894 -3.612 1.00 87.94 110 VAL A CA 1
ATOM 858 C C . VAL A 1 110 ? 15.366 -7.276 -4.737 1.00 87.94 110 VAL A C 1
ATOM 860 O O . VAL A 1 110 ? 16.355 -6.577 -4.967 1.00 87.94 110 VAL A O 1
ATOM 863 N N . LEU A 1 111 ? 15.092 -8.370 -5.455 1.00 87.56 111 LEU A N 1
ATOM 864 C CA . LEU A 1 111 ? 16.013 -8.926 -6.449 1.00 87.56 111 LEU A CA 1
ATOM 865 C C . LEU A 1 111 ? 16.039 -8.139 -7.755 1.00 87.56 111 LEU A C 1
ATOM 867 O O . LEU A 1 111 ? 17.106 -8.007 -8.366 1.00 87.56 111 LEU A O 1
ATOM 871 N N . TYR A 1 112 ? 14.890 -7.624 -8.196 1.00 89.56 112 TYR A N 1
ATOM 872 C CA . TYR A 1 112 ? 14.835 -6.784 -9.381 1.00 89.56 112 TYR A CA 1
ATOM 873 C C . TYR A 1 112 ? 15.231 -5.376 -8.985 1.00 89.56 112 TYR A C 1
ATOM 875 O O . TYR A 1 112 ? 14.495 -4.685 -8.286 1.00 89.56 112 TYR A O 1
ATOM 883 N N . VAL A 1 113 ? 16.404 -4.949 -9.462 1.00 89.06 113 VAL A N 1
ATOM 884 C CA . VAL A 1 113 ? 16.979 -3.634 -9.155 1.00 89.06 113 VAL A CA 1
ATOM 885 C C . VAL A 1 113 ? 15.918 -2.552 -9.315 1.00 89.06 113 VAL A C 1
ATOM 887 O O . VAL A 1 113 ? 15.659 -1.839 -8.350 1.00 89.06 113 VAL A O 1
ATOM 890 N N . ILE A 1 114 ? 15.232 -2.528 -10.466 1.00 86.69 114 ILE A N 1
ATOM 891 C CA . ILE A 1 114 ? 14.222 -1.520 -10.802 1.00 86.69 114 ILE A CA 1
ATOM 892 C C . ILE A 1 114 ? 13.011 -1.519 -9.861 1.00 86.69 114 ILE A C 1
ATOM 894 O O . ILE A 1 114 ? 12.436 -0.460 -9.627 1.00 86.69 114 ILE A O 1
ATOM 898 N N . GLN A 1 115 ? 12.650 -2.661 -9.262 1.00 90.94 115 GLN A N 1
ATOM 899 C CA . GLN A 1 115 ? 11.473 -2.781 -8.394 1.00 90.94 115 GLN A CA 1
ATOM 900 C C . GLN A 1 115 ? 11.635 -2.106 -7.028 1.00 90.94 115 GLN A C 1
ATOM 902 O O . GLN A 1 115 ? 10.672 -2.054 -6.266 1.00 90.94 115 GLN A O 1
ATOM 907 N N . ARG A 1 116 ? 12.775 -1.454 -6.753 1.00 93.81 116 ARG A N 1
ATOM 908 C CA . ARG A 1 116 ? 12.917 -0.565 -5.587 1.00 93.81 116 ARG A CA 1
ATOM 909 C C . ARG A 1 116 ? 11.824 0.490 -5.490 1.00 93.81 116 ARG A C 1
ATOM 911 O O . ARG A 1 116 ? 11.538 0.965 -4.400 1.00 93.81 116 ARG A O 1
ATOM 918 N N . MET A 1 117 ? 11.265 0.884 -6.631 1.00 95.25 117 MET A N 1
ATOM 919 C CA . MET A 1 117 ? 10.161 1.833 -6.711 1.00 95.25 117 MET A CA 1
ATOM 920 C C . MET A 1 117 ? 8.945 1.375 -5.907 1.00 95.25 117 MET A C 1
ATOM 922 O O . MET A 1 117 ? 8.308 2.200 -5.262 1.00 95.25 117 MET A O 1
ATOM 926 N N . GLU A 1 118 ? 8.662 0.067 -5.883 1.00 95.62 118 GLU A N 1
ATOM 927 C CA . GLU A 1 118 ? 7.602 -0.487 -5.037 1.00 95.62 118 GLU A CA 1
ATOM 928 C C . GLU A 1 118 ? 7.975 -0.360 -3.560 1.00 95.62 118 GLU A C 1
ATOM 930 O O . GLU A 1 118 ? 7.193 0.155 -2.768 1.00 95.62 118 GLU A O 1
ATOM 935 N N . SER A 1 119 ? 9.201 -0.745 -3.191 1.00 96.75 119 SER A N 1
ATOM 936 C CA . SER A 1 11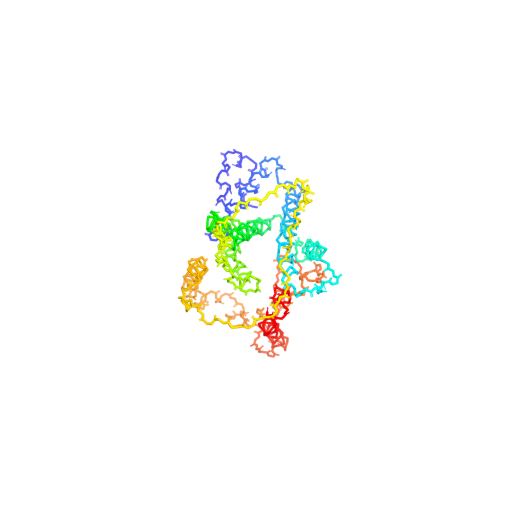9 ? 9.671 -0.644 -1.807 1.00 96.75 119 SER A CA 1
ATOM 937 C C . SER A 1 119 ? 9.681 0.804 -1.303 1.00 96.75 119 SER A C 1
ATOM 939 O O . SER A 1 119 ? 9.257 1.056 -0.180 1.00 96.75 119 SER A O 1
ATOM 941 N N . LEU A 1 120 ? 10.101 1.772 -2.120 1.00 97.56 120 LEU A N 1
ATOM 942 C CA . LEU A 1 120 ? 10.052 3.195 -1.769 1.00 97.56 120 LEU A CA 1
ATOM 943 C C . LEU A 1 120 ? 8.614 3.697 -1.626 1.00 97.56 120 LEU A C 1
ATOM 945 O O . LEU A 1 120 ? 8.308 4.381 -0.650 1.00 97.56 120 LEU A O 1
ATOM 949 N N . ALA A 1 121 ? 7.720 3.334 -2.552 1.00 98.06 121 ALA A N 1
ATOM 950 C CA . ALA A 1 121 ? 6.306 3.675 -2.431 1.00 98.06 121 ALA A CA 1
ATOM 951 C C . ALA A 1 121 ? 5.720 3.114 -1.125 1.00 98.06 121 ALA A C 1
ATOM 953 O O . ALA A 1 121 ? 5.094 3.856 -0.367 1.00 98.06 121 ALA A O 1
ATOM 954 N N . ALA A 1 122 ? 6.016 1.852 -0.794 1.00 98.12 122 ALA A N 1
ATOM 955 C CA . ALA A 1 122 ? 5.618 1.229 0.465 1.00 98.12 122 ALA A CA 1
ATOM 956 C C . ALA A 1 122 ? 6.166 1.974 1.696 1.00 98.12 122 ALA A C 1
ATOM 958 O O . ALA A 1 122 ? 5.423 2.166 2.659 1.00 98.12 122 ALA A O 1
ATOM 959 N N . THR A 1 123 ? 7.411 2.468 1.663 1.00 98.62 123 THR A N 1
ATOM 960 C CA . THR A 1 123 ? 7.980 3.283 2.751 1.00 98.62 123 THR A CA 1
ATOM 961 C C . THR A 1 123 ? 7.126 4.519 3.020 1.00 98.62 123 THR A C 1
ATOM 963 O O . THR A 1 123 ? 6.724 4.759 4.161 1.00 98.62 123 THR A O 1
ATOM 966 N N . PHE A 1 124 ? 6.797 5.293 1.983 1.00 98.69 124 PHE A N 1
ATOM 967 C CA . PHE A 1 124 ? 6.008 6.518 2.144 1.00 98.69 124 PHE A CA 1
ATOM 968 C C . PHE A 1 124 ? 4.545 6.239 2.497 1.00 98.69 124 PHE A C 1
ATOM 970 O O . PHE A 1 124 ? 3.972 6.971 3.307 1.00 98.69 124 PHE A O 1
ATOM 977 N N . VAL A 1 125 ? 3.967 5.146 1.989 1.00 98.88 125 VAL A N 1
ATOM 978 C CA . VAL A 1 125 ? 2.647 4.662 2.416 1.00 98.88 125 VAL A CA 1
ATOM 979 C C . VAL A 1 125 ? 2.646 4.352 3.913 1.00 98.88 125 VAL A C 1
ATOM 981 O O . VAL A 1 125 ? 1.815 4.882 4.649 1.00 98.88 125 VAL A O 1
ATOM 984 N N . LEU A 1 126 ? 3.594 3.546 4.397 1.00 98.81 126 LEU A N 1
ATOM 985 C CA . LEU A 1 126 ? 3.673 3.150 5.806 1.00 98.81 126 LEU A CA 1
ATOM 986 C C . LEU A 1 126 ? 3.944 4.347 6.726 1.00 98.81 126 LEU A C 1
ATOM 988 O O . LEU A 1 126 ? 3.302 4.473 7.771 1.00 98.81 126 LEU A O 1
ATOM 992 N N . LEU A 1 127 ? 4.838 5.261 6.336 1.00 98.88 127 LEU A N 1
ATOM 993 C CA . LEU A 1 127 ? 5.085 6.504 7.072 1.00 98.88 127 LEU A CA 1
ATOM 994 C C . LEU A 1 127 ? 3.836 7.390 7.128 1.00 98.88 127 LEU A C 1
ATOM 996 O O . LEU A 1 127 ? 3.498 7.898 8.200 1.00 98.88 127 LEU A O 1
ATOM 1000 N N . GLY A 1 128 ? 3.114 7.540 6.015 1.00 98.88 128 GLY A N 1
ATOM 1001 C CA . GLY A 1 128 ? 1.865 8.297 5.982 1.00 98.88 128 GLY A CA 1
ATOM 1002 C C . GLY A 1 128 ? 0.766 7.658 6.834 1.00 98.88 128 GLY A C 1
ATOM 1003 O O . GLY A 1 128 ? 0.068 8.372 7.553 1.00 98.88 128 GLY A O 1
ATOM 1004 N N . LEU A 1 129 ? 0.663 6.324 6.864 1.00 98.88 129 LEU A N 1
ATOM 1005 C CA . LEU A 1 129 ? -0.252 5.602 7.757 1.00 98.88 129 LEU A CA 1
ATOM 1006 C C . LEU A 1 129 ? 0.129 5.751 9.236 1.00 98.88 129 LEU A C 1
ATOM 1008 O O . LEU A 1 129 ? -0.749 5.925 10.082 1.00 98.88 129 LEU A O 1
ATOM 1012 N N . LEU A 1 130 ? 1.421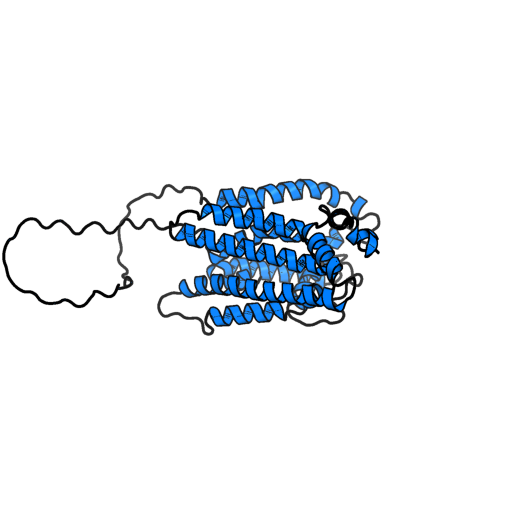 5.739 9.571 1.00 98.88 130 LEU A N 1
ATOM 1013 C CA . LEU A 1 130 ? 1.904 5.993 10.932 1.00 98.88 130 LEU A CA 1
ATOM 1014 C C . LEU A 1 130 ? 1.634 7.440 11.375 1.00 98.88 130 LEU A C 1
ATOM 1016 O O . LEU A 1 130 ? 1.214 7.661 12.516 1.00 98.88 130 LEU A O 1
ATOM 1020 N N . ALA A 1 131 ? 1.824 8.414 10.482 1.00 98.81 131 ALA A N 1
ATOM 1021 C CA . ALA A 1 131 ? 1.480 9.817 10.708 1.00 98.81 131 ALA A CA 1
ATOM 1022 C C . ALA A 1 131 ? -0.035 10.001 10.889 1.00 98.81 131 ALA A C 1
ATOM 1024 O O . ALA A 1 131 ? -0.472 10.616 11.866 1.00 98.81 131 ALA A O 1
ATOM 1025 N N . TYR A 1 132 ? -0.841 9.386 10.019 1.00 98.75 132 TYR A N 1
ATOM 1026 C CA . TYR A 1 132 ? -2.297 9.356 10.133 1.00 98.75 132 TYR A CA 1
ATOM 1027 C C . TYR A 1 132 ? -2.734 8.758 11.475 1.00 98.75 132 TYR A C 1
ATOM 1029 O O . TYR A 1 132 ? -3.489 9.389 12.218 1.00 98.75 132 TYR A O 1
ATOM 1037 N N . TRP A 1 133 ? -2.198 7.590 11.845 1.00 98.62 133 TRP A N 1
ATOM 1038 C CA . TRP A 1 133 ? -2.455 6.951 13.134 1.00 98.62 133 TRP A CA 1
ATOM 1039 C C . TRP A 1 133 ? -2.105 7.875 14.303 1.00 98.62 133 TRP A C 1
ATOM 1041 O O . TRP A 1 133 ? -2.898 8.032 15.233 1.00 98.62 133 TRP A O 1
ATOM 1051 N N . HIS A 1 134 ? -0.937 8.524 14.264 1.00 98.50 134 HIS A N 1
ATOM 1052 C CA . HIS A 1 134 ? -0.532 9.483 15.290 1.00 98.50 134 HIS A CA 1
ATOM 1053 C C . HIS A 1 134 ? -1.538 10.635 15.407 1.00 98.50 134 HIS A C 1
ATOM 1055 O O . HIS A 1 134 ? -1.996 10.945 16.509 1.00 98.50 134 HIS A O 1
ATOM 1061 N N . GLY A 1 135 ? -1.946 11.221 14.280 1.00 98.12 135 GLY A N 1
ATOM 1062 C CA . GLY A 1 135 ? -2.969 12.262 14.229 1.00 98.12 135 GLY A CA 1
ATOM 1063 C C . GLY A 1 135 ? -4.310 11.802 14.799 1.00 98.12 135 GLY A C 1
ATOM 1064 O O . GLY A 1 135 ? -4.898 12.499 15.626 1.00 98.12 135 GLY A O 1
ATOM 1065 N N . ARG A 1 136 ? -4.756 10.585 14.469 1.00 97.50 136 ARG A N 1
ATOM 1066 C CA . ARG A 1 136 ? -5.985 9.992 15.019 1.00 97.50 136 ARG A CA 1
ATOM 1067 C C . ARG A 1 136 ? -5.911 9.780 16.524 1.00 97.50 136 ARG A C 1
ATOM 1069 O O . ARG A 1 136 ? -6.835 10.160 17.239 1.00 97.50 136 ARG A O 1
ATOM 1076 N N . MET A 1 137 ? -4.794 9.263 17.021 1.00 97.50 137 MET A N 1
ATOM 1077 C CA . MET A 1 137 ? -4.548 9.091 18.451 1.00 97.50 137 MET A CA 1
ATOM 1078 C C . MET A 1 137 ? -4.494 10.419 19.216 1.00 97.5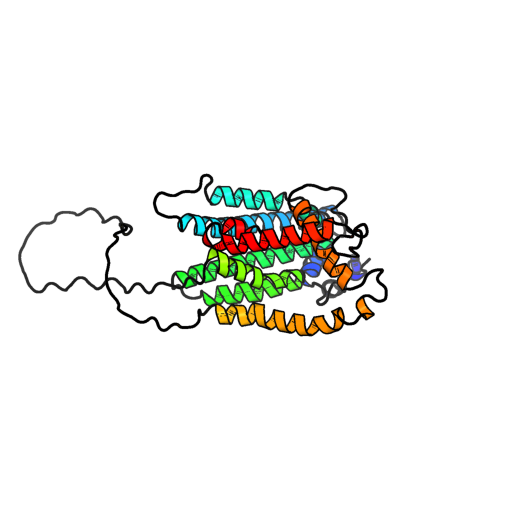0 137 MET A C 1
ATOM 1080 O O . MET A 1 137 ? -4.833 10.458 20.400 1.00 97.50 137 MET A O 1
ATOM 1084 N N . ARG A 1 138 ? -4.067 11.512 18.573 1.00 96.69 138 ARG A N 1
ATOM 1085 C CA . ARG A 1 138 ? -4.171 12.865 19.135 1.00 96.69 138 ARG A CA 1
ATOM 1086 C C . ARG A 1 138 ? -5.610 13.365 19.114 1.00 96.69 138 ARG A C 1
ATOM 1088 O O . ARG A 1 138 ? -6.059 13.868 20.137 1.00 96.69 138 ARG A O 1
ATOM 1095 N N . LEU A 1 139 ? -6.333 13.171 18.008 1.00 95.56 139 LEU A N 1
ATOM 1096 C CA . LEU A 1 139 ? -7.726 13.603 17.862 1.00 95.56 139 LEU A CA 1
ATOM 1097 C C . LEU A 1 139 ? -8.630 12.946 18.911 1.00 95.56 139 LEU A C 1
ATOM 1099 O O . LEU A 1 139 ? -9.408 13.630 19.562 1.00 95.56 139 LEU A O 1
ATOM 1103 N N . ILE A 1 140 ? -8.482 11.634 19.120 1.00 94.56 140 ILE A N 1
ATOM 1104 C CA . ILE A 1 140 ? -9.245 10.875 20.125 1.00 94.56 140 ILE A CA 1
ATOM 1105 C C . ILE A 1 140 ? -8.935 11.358 21.548 1.00 94.56 140 ILE A C 1
ATOM 1107 O O . ILE A 1 140 ? -9.813 11.363 22.398 1.00 94.56 140 ILE A O 1
ATOM 1111 N N . ARG A 1 141 ? -7.702 11.800 21.814 1.00 94.00 141 ARG A N 1
ATOM 1112 C CA . ARG A 1 141 ? -7.290 12.330 23.125 1.00 94.00 141 ARG A CA 1
ATOM 1113 C C . ARG A 1 141 ? -7.515 13.839 23.277 1.00 94.00 141 ARG A C 1
ATOM 1115 O O . ARG A 1 141 ? -6.991 14.419 24.222 1.00 94.00 141 ARG A O 1
ATOM 1122 N N . GLY A 1 142 ? -8.190 14.491 22.327 1.00 92.69 142 GLY A N 1
ATOM 1123 C CA . GLY A 1 142 ? -8.409 15.942 22.347 1.00 92.69 142 GLY A CA 1
ATOM 1124 C C . GLY A 1 142 ? -7.122 16.777 22.289 1.00 92.69 142 GLY A C 1
ATOM 1125 O O . GLY A 1 142 ? -7.097 17.907 22.764 1.00 92.69 142 GLY A O 1
ATOM 1126 N N . ARG A 1 143 ? -6.023 16.236 21.745 1.00 93.00 143 ARG A N 1
ATOM 1127 C CA . ARG A 1 143 ? -4.723 16.926 21.692 1.00 93.00 143 ARG A CA 1
ATOM 1128 C C . ARG A 1 143 ? -4.611 17.831 20.458 1.00 93.00 143 ARG A C 1
ATOM 1130 O O . ARG A 1 143 ? -5.046 17.430 19.374 1.00 93.00 143 ARG A O 1
ATOM 1137 N N . PRO A 1 144 ? -3.942 18.997 20.568 1.00 93.19 144 PRO A N 1
ATOM 1138 C CA . PRO A 1 144 ? -3.767 19.915 19.444 1.00 93.19 144 PRO A CA 1
ATOM 1139 C C . PRO A 1 144 ? -2.889 19.299 18.348 1.00 93.19 144 PRO A C 1
ATOM 1141 O O . PRO A 1 144 ? -2.177 18.316 18.588 1.00 93.19 144 PRO A O 1
ATOM 1144 N N . HIS A 1 145 ? -2.907 19.904 17.157 1.00 94.69 145 HIS A N 1
ATOM 1145 C CA . HIS A 1 145 ? -2.157 19.481 15.961 1.00 94.69 145 HIS A CA 1
ATOM 1146 C C . HIS A 1 145 ? -2.564 18.119 15.370 1.00 94.69 145 HIS A C 1
ATOM 1148 O O . HIS A 1 145 ? -1.906 17.623 14.460 1.00 94.69 145 HIS A O 1
ATOM 1154 N N . ALA A 1 146 ? -3.654 17.504 15.842 1.00 96.50 146 ALA A N 1
ATOM 1155 C CA . ALA A 1 146 ? -4.146 16.231 15.313 1.00 96.50 146 ALA A CA 1
ATOM 1156 C C . ALA A 1 146 ? -4.412 16.280 13.797 1.00 96.50 146 ALA A C 1
ATOM 1158 O O . ALA A 1 146 ? -3.980 15.398 13.058 1.00 96.50 146 ALA A O 1
ATOM 1159 N N . TRP A 1 147 ? -5.064 17.349 13.336 1.00 97.25 147 TRP A N 1
ATOM 1160 C CA . TRP A 1 147 ? -5.403 17.546 11.927 1.00 97.25 147 TRP A CA 1
ATOM 1161 C C . TRP A 1 147 ? -4.184 17.743 11.029 1.00 97.25 147 TRP A C 1
ATOM 1163 O O . TRP A 1 147 ? -4.188 17.239 9.912 1.00 97.25 147 TRP A O 1
ATOM 1173 N N . GLY A 1 148 ? -3.126 18.395 11.524 1.00 97.69 148 GLY A N 1
ATOM 1174 C CA . GLY A 1 148 ? -1.872 18.544 10.780 1.00 97.69 148 GLY A CA 1
ATOM 1175 C C . GLY A 1 148 ? -1.227 17.193 10.472 1.00 97.69 148 GLY A C 1
ATOM 1176 O O . GLY A 1 148 ? -0.807 16.953 9.348 1.00 97.69 148 GLY A O 1
ATOM 1177 N N . TRP A 1 149 ? -1.241 16.267 11.435 1.00 98.31 149 TRP A N 1
ATOM 1178 C CA . TRP A 1 149 ? -0.758 14.898 11.226 1.00 98.31 149 TRP A CA 1
ATOM 1179 C C . TRP A 1 149 ? -1.653 14.076 10.293 1.00 98.31 149 TRP A C 1
ATOM 1181 O O . TRP A 1 149 ? -1.135 13.320 9.477 1.00 98.31 149 TRP A O 1
ATOM 1191 N N . ILE A 1 150 ? -2.979 14.229 10.390 1.00 98.50 150 ILE A N 1
ATOM 1192 C CA . ILE A 1 150 ? -3.932 13.537 9.507 1.00 98.50 150 ILE A CA 1
ATOM 1193 C C . ILE A 1 150 ? -3.732 13.989 8.057 1.00 98.50 150 ILE A C 1
ATOM 1195 O O . ILE A 1 150 ? -3.471 13.159 7.191 1.00 98.50 150 ILE A O 1
ATOM 1199 N N . TRP A 1 151 ? -3.809 15.295 7.793 1.00 98.38 151 TRP A N 1
ATOM 1200 C CA . TRP A 1 151 ? -3.667 15.838 6.443 1.00 98.38 151 TRP A CA 1
ATOM 1201 C C . TRP A 1 151 ? -2.247 15.700 5.909 1.00 98.38 151 TRP A C 1
ATOM 1203 O O . TRP A 1 151 ? -2.075 15.268 4.776 1.00 98.38 151 TRP A O 1
ATOM 1213 N N . GLY A 1 152 ? -1.232 16.005 6.720 1.00 97.81 152 GLY A N 1
ATOM 1214 C CA . GLY A 1 152 ? 0.168 15.857 6.329 1.00 97.81 152 GLY A CA 1
ATOM 1215 C C . GLY A 1 152 ? 0.522 14.408 5.998 1.00 97.81 152 GLY A C 1
ATOM 1216 O O . GLY A 1 152 ? 1.120 14.153 4.958 1.00 97.81 152 GLY A O 1
ATOM 1217 N N . GLY A 1 153 ? 0.088 13.450 6.824 1.00 98.19 153 GLY A N 1
ATOM 1218 C CA . GLY A 1 153 ? 0.306 12.025 6.574 1.00 98.19 153 GLY A CA 1
ATOM 1219 C C . GLY A 1 153 ? -0.368 11.532 5.293 1.00 98.19 153 GLY A C 1
ATOM 1220 O O . GLY A 1 153 ? 0.265 10.836 4.503 1.00 98.19 153 GLY A O 1
ATOM 1221 N N . LEU A 1 154 ? -1.625 11.927 5.059 1.00 98.69 154 LEU A N 1
ATOM 1222 C CA . LEU A 1 154 ? -2.371 11.523 3.866 1.00 98.69 154 LEU A CA 1
ATOM 1223 C C . LEU A 1 154 ? -1.839 12.202 2.601 1.00 98.69 154 LEU A C 1
ATOM 1225 O O . LEU A 1 154 ? -1.554 11.515 1.630 1.00 98.69 154 LEU A O 1
ATOM 1229 N N . LEU A 1 155 ? -1.671 13.525 2.594 1.00 98.38 155 LEU A N 1
ATOM 1230 C CA . LEU A 1 155 ? -1.280 14.271 1.395 1.00 98.38 155 LEU A CA 1
ATOM 1231 C C . LEU A 1 155 ? 0.201 14.084 1.064 1.00 98.38 155 LEU A C 1
ATOM 1233 O O . LEU A 1 155 ? 0.522 13.625 -0.029 1.00 98.38 155 LEU A O 1
ATOM 1237 N N . ALA A 1 156 ? 1.106 14.390 1.999 1.00 98.00 156 ALA A N 1
ATOM 1238 C CA . ALA A 1 156 ? 2.539 14.285 1.730 1.00 98.00 156 ALA A CA 1
ATOM 1239 C C . ALA A 1 156 ? 2.958 12.823 1.532 1.00 98.00 156 ALA A C 1
ATOM 1241 O O . ALA A 1 156 ? 3.736 12.532 0.628 1.00 98.00 156 ALA A O 1
ATOM 1242 N N . GLY A 1 157 ? 2.393 11.898 2.319 1.00 98.31 157 GLY A N 1
ATOM 1243 C CA . GLY A 1 157 ? 2.627 10.465 2.143 1.00 98.31 157 GLY A CA 1
ATOM 1244 C C . GLY A 1 157 ? 2.185 9.972 0.764 1.00 98.31 157 GLY A C 1
ATOM 1245 O O . GLY A 1 157 ? 2.963 9.300 0.093 1.00 98.31 157 GLY A O 1
ATOM 1246 N N . THR A 1 158 ? 0.985 10.354 0.305 1.00 98.50 158 THR A N 1
ATOM 1247 C CA . THR A 1 158 ? 0.481 9.948 -1.020 1.00 98.50 158 THR A CA 1
ATOM 1248 C C . THR A 1 158 ? 1.329 10.541 -2.136 1.00 98.50 158 THR A C 1
ATOM 1250 O O . THR A 1 158 ? 1.728 9.812 -3.036 1.00 98.50 158 THR A O 1
ATOM 1253 N N . VAL A 1 159 ? 1.656 11.836 -2.073 1.00 98.00 159 VAL A N 1
ATOM 1254 C CA . VAL A 1 159 ? 2.485 12.495 -3.095 1.00 98.00 159 VAL A CA 1
ATOM 1255 C C . VAL A 1 159 ? 3.854 11.827 -3.191 1.00 98.00 159 VAL A C 1
ATOM 1257 O O . VAL A 1 159 ? 4.251 11.415 -4.276 1.00 98.00 159 VAL A O 1
ATOM 1260 N N . LEU A 1 160 ? 4.560 11.656 -2.071 1.00 98.25 160 LEU A N 1
ATOM 1261 C CA . LEU A 1 160 ? 5.881 11.022 -2.075 1.00 98.25 160 LEU A CA 1
ATOM 1262 C C . LEU A 1 160 ? 5.814 9.567 -2.555 1.00 98.25 160 LEU A C 1
ATOM 1264 O O . LEU A 1 160 ? 6.658 9.148 -3.344 1.00 98.25 160 LEU A O 1
ATOM 1268 N N . ALA A 1 161 ? 4.791 8.814 -2.141 1.00 98.25 161 ALA A N 1
ATOM 1269 C CA . ALA A 1 161 ? 4.601 7.444 -2.599 1.00 98.25 161 ALA A CA 1
ATOM 1270 C C . ALA A 1 161 ? 4.339 7.380 -4.111 1.00 98.25 161 ALA A C 1
ATOM 1272 O O . ALA A 1 161 ? 4.987 6.593 -4.791 1.00 98.25 161 ALA A O 1
ATOM 1273 N N . VAL A 1 162 ? 3.467 8.242 -4.649 1.00 97.31 162 VAL A N 1
ATOM 1274 C CA . VAL A 1 162 ? 3.144 8.321 -6.086 1.00 97.31 162 VAL A CA 1
ATOM 1275 C C . VAL A 1 162 ? 4.357 8.724 -6.926 1.00 97.31 162 VAL A C 1
ATOM 1277 O O . VAL A 1 162 ? 4.579 8.154 -7.993 1.00 97.31 162 VAL A O 1
ATOM 1280 N N . LEU A 1 163 ? 5.185 9.651 -6.432 1.00 96.75 163 LEU A N 1
ATOM 1281 C CA . LEU A 1 163 ? 6.438 10.035 -7.090 1.00 96.75 163 LEU A CA 1
ATOM 1282 C C . LEU A 1 163 ? 7.475 8.902 -7.103 1.00 96.75 163 LEU A C 1
ATOM 1284 O O . LEU A 1 163 ? 8.407 8.942 -7.910 1.00 96.75 163 LEU A O 1
ATOM 1288 N N . ALA A 1 164 ? 7.340 7.901 -6.228 1.00 96.50 164 ALA A N 1
ATOM 1289 C CA . ALA A 1 164 ? 8.110 6.666 -6.305 1.00 96.50 164 ALA A CA 1
ATOM 1290 C C . ALA A 1 164 ? 7.445 5.650 -7.249 1.00 96.50 164 ALA A C 1
ATOM 1292 O O . ALA A 1 164 ? 8.124 5.101 -8.122 1.00 96.50 164 ALA A O 1
ATOM 1293 N N . LYS A 1 165 ? 6.137 5.412 -7.090 1.00 96.19 165 LYS A N 1
ATOM 1294 C CA . LYS A 1 165 ? 5.323 4.509 -7.911 1.00 96.19 165 LYS A CA 1
ATOM 1295 C C . LYS A 1 165 ? 3.835 4.827 -7.781 1.00 96.19 165 LYS A C 1
ATOM 1297 O O . LYS A 1 165 ? 3.341 5.119 -6.698 1.00 96.19 165 LYS A O 1
ATOM 1302 N N . GLU A 1 166 ? 3.086 4.661 -8.864 1.00 95.31 166 GLU A N 1
ATOM 1303 C CA . GLU A 1 166 ? 1.664 5.014 -8.948 1.00 95.31 166 GLU A CA 1
ATOM 1304 C C . GLU A 1 166 ? 0.794 4.255 -7.930 1.00 95.31 166 GLU A C 1
ATOM 1306 O O . GLU A 1 166 ? -0.214 4.788 -7.470 1.00 95.31 166 GLU A O 1
ATOM 1311 N N . THR A 1 167 ? 1.212 3.053 -7.510 1.00 94.75 167 THR A N 1
ATOM 1312 C CA . THR A 1 167 ? 0.553 2.257 -6.455 1.00 94.75 167 THR A CA 1
ATOM 1313 C C . THR A 1 167 ? 0.446 3.007 -5.122 1.00 94.75 167 THR A C 1
ATOM 1315 O O . THR A 1 167 ? -0.470 2.746 -4.339 1.00 94.75 167 THR A O 1
ATOM 1318 N N . GLY A 1 168 ? 1.306 4.006 -4.887 1.00 96.88 168 GLY A N 1
ATOM 1319 C CA . GLY A 1 168 ? 1.262 4.896 -3.727 1.00 96.88 168 GLY A CA 1
ATOM 1320 C C . GLY A 1 168 ? -0.051 5.667 -3.555 1.00 96.88 168 GLY A C 1
ATOM 1321 O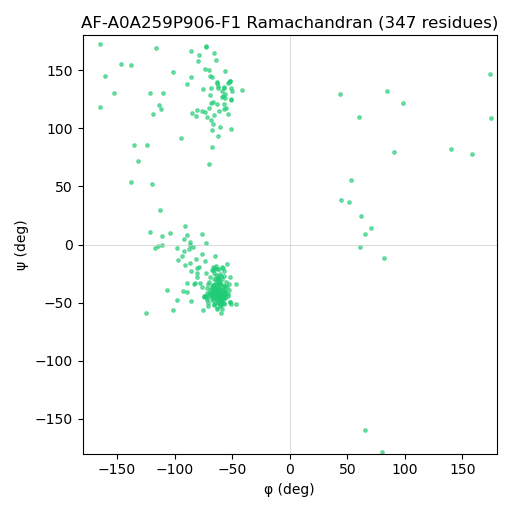 O . GLY A 1 168 ? -0.376 6.072 -2.438 1.00 96.88 168 GLY A O 1
ATOM 1322 N N . VAL A 1 169 ? -0.850 5.805 -4.622 1.00 96.88 169 VAL A N 1
ATOM 1323 C CA . VAL A 1 169 ? -2.178 6.443 -4.585 1.00 96.88 169 VAL A CA 1
ATOM 1324 C C . VAL A 1 169 ? -3.147 5.748 -3.619 1.00 96.88 169 VAL A C 1
ATOM 1326 O O . VAL A 1 169 ? -4.123 6.350 -3.182 1.00 96.88 169 VAL A O 1
ATOM 1329 N N . MET A 1 170 ? -2.871 4.495 -3.241 1.00 97.75 170 MET A N 1
ATOM 1330 C CA . MET A 1 170 ? -3.716 3.694 -2.353 1.00 97.75 170 MET A CA 1
ATOM 1331 C C . MET A 1 170 ? -3.617 4.072 -0.867 1.00 97.75 170 MET A C 1
ATOM 1333 O O . MET A 1 170 ? -4.421 3.590 -0.069 1.00 97.75 170 MET A O 1
ATOM 1337 N N . LEU A 1 171 ? -2.688 4.948 -0.463 1.00 98.62 171 LEU A N 1
ATOM 1338 C CA . LEU A 1 171 ? -2.512 5.342 0.943 1.00 98.62 171 LEU A CA 1
ATOM 1339 C C . LEU A 1 171 ? -3.825 5.802 1.613 1.00 98.62 171 LEU A C 1
ATOM 1341 O O . LEU A 1 171 ? -4.153 5.271 2.681 1.00 98.62 171 LEU A O 1
ATOM 1345 N N . PRO A 1 172 ? -4.635 6.707 1.022 1.00 98.62 172 PRO A N 1
ATOM 1346 C CA . PRO A 1 172 ? -5.901 7.121 1.620 1.00 98.62 172 PRO A CA 1
ATOM 1347 C C . PRO A 1 172 ? -6.915 5.980 1.746 1.00 98.62 172 PRO A C 1
ATOM 1349 O O . PRO A 1 172 ? -7.686 5.959 2.705 1.00 98.62 172 PRO A O 1
ATOM 1352 N N . ALA A 1 173 ? -6.895 5.013 0.823 1.00 98.31 173 ALA A N 1
ATOM 1353 C CA . ALA A 1 173 ? -7.743 3.826 0.892 1.00 98.31 173 ALA A CA 1
ATOM 1354 C C . ALA A 1 173 ? -7.337 2.925 2.069 1.00 98.31 173 ALA A C 1
ATOM 1356 O O . ALA A 1 173 ? -8.194 2.512 2.848 1.00 98.31 173 ALA A O 1
ATOM 1357 N N . TYR A 1 174 ? -6.037 2.697 2.281 1.00 98.25 174 TYR A N 1
ATOM 1358 C CA . TYR A 1 174 ? -5.548 1.951 3.447 1.00 98.25 174 TYR A CA 1
ATOM 1359 C C . TYR A 1 174 ? -5.883 2.660 4.767 1.00 98.25 174 TYR A C 1
ATOM 1361 O O . TYR A 1 174 ? -6.322 2.022 5.727 1.00 98.25 174 TYR A O 1
ATOM 1369 N N . ALA A 1 175 ? -5.759 3.990 4.816 1.00 98.56 175 ALA A N 1
ATOM 1370 C CA . ALA A 1 175 ? -6.174 4.777 5.976 1.00 98.56 175 ALA A CA 1
ATOM 1371 C C . ALA A 1 175 ? -7.689 4.678 6.227 1.00 98.56 175 ALA A C 1
ATOM 1373 O O . ALA A 1 175 ? -8.118 4.585 7.378 1.00 98.56 175 ALA A O 1
ATOM 1374 N N . PHE A 1 176 ? -8.499 4.651 5.165 1.00 98.25 176 PHE A N 1
ATOM 1375 C CA . PHE A 1 176 ? -9.942 4.445 5.264 1.00 98.25 176 PHE A CA 1
ATOM 1376 C C . PHE A 1 176 ? -10.282 3.060 5.821 1.00 98.25 176 PHE A C 1
ATOM 1378 O O . PHE A 1 176 ? -11.122 2.961 6.711 1.00 98.25 176 PHE A O 1
ATOM 1385 N N . VAL A 1 177 ? -9.602 2.001 5.371 1.00 97.31 177 VAL A N 1
ATOM 1386 C CA . VAL A 1 177 ? -9.781 0.641 5.909 1.00 97.31 177 VAL A CA 1
ATOM 1387 C C . VAL A 1 177 ? -9.442 0.593 7.403 1.00 97.31 177 VAL A C 1
ATOM 1389 O O . VAL A 1 177 ? -10.221 0.048 8.190 1.00 97.31 177 VAL A O 1
ATOM 1392 N N . LEU A 1 178 ? -8.343 1.230 7.830 1.00 96.88 178 LEU A N 1
ATOM 1393 C CA . LEU A 1 178 ? -8.014 1.372 9.254 1.00 96.88 178 LEU A CA 1
ATOM 1394 C C . LEU A 1 178 ? -9.115 2.114 10.022 1.00 96.88 178 LEU A C 1
ATOM 1396 O O . LEU A 1 178 ? -9.518 1.684 11.107 1.00 96.88 178 LEU A O 1
ATOM 1400 N N . GLU A 1 179 ? -9.635 3.212 9.473 1.00 96.44 179 GLU A N 1
ATOM 1401 C CA . GLU A 1 179 ? -10.710 3.957 10.123 1.00 96.44 179 GLU A CA 1
ATOM 1402 C C . GLU A 1 179 ? -11.993 3.127 10.217 1.00 96.44 179 GLU A C 1
ATOM 1404 O O . GLU A 1 179 ? -12.652 3.117 11.255 1.00 96.44 179 GLU A O 1
ATOM 1409 N N . TRP A 1 180 ? -12.335 2.394 9.164 1.00 95.56 180 TRP A N 1
ATOM 1410 C CA . TRP A 1 180 ? -13.572 1.634 9.080 1.00 95.56 180 TRP A CA 1
ATOM 1411 C C . TRP A 1 180 ? -13.572 0.398 9.986 1.00 95.56 180 TRP A C 1
ATOM 1413 O O . TRP A 1 180 ? -14.544 0.163 10.712 1.00 95.56 180 TRP A O 1
ATOM 1423 N N . LEU A 1 181 ? -12.485 -0.378 9.974 1.00 95.44 181 LEU A N 1
ATOM 1424 C CA . LEU A 1 181 ? -12.405 -1.660 10.677 1.00 95.44 181 LEU A CA 1
ATOM 1425 C C . LEU A 1 181 ? -11.902 -1.511 12.121 1.00 95.44 181 LEU A C 1
ATOM 1427 O O . LEU A 1 181 ? -12.446 -2.149 13.032 1.00 95.44 181 LEU A O 1
ATOM 1431 N N . VAL A 1 182 ? -10.903 -0.647 12.346 1.00 95.62 182 VAL A N 1
ATOM 1432 C CA . VAL A 1 182 ? -10.153 -0.560 13.614 1.00 95.62 182 VAL A CA 1
ATOM 1433 C C . VAL A 1 182 ? -10.617 0.605 14.486 1.00 95.62 182 VAL A C 1
ATOM 1435 O O . VAL A 1 182 ? -10.995 0.404 15.643 1.00 95.62 182 VAL A O 1
ATOM 1438 N N . LEU A 1 183 ? -10.589 1.833 13.958 1.00 94.88 183 LEU A N 1
ATOM 1439 C CA . LEU A 1 183 ? -10.844 3.043 14.757 1.00 94.88 183 LEU A CA 1
ATOM 1440 C C . LEU A 1 183 ? -12.335 3.387 14.870 1.00 94.88 183 LEU A C 1
ATOM 1442 O O . LEU A 1 183 ? -12.747 4.032 15.836 1.00 94.88 183 LEU A O 1
ATOM 1446 N N . ARG A 1 184 ? -13.149 2.908 13.925 1.00 92.00 184 ARG A N 1
ATOM 1447 C CA . ARG A 1 184 ? -14.616 2.993 13.879 1.00 92.00 184 ARG A CA 1
ATOM 1448 C C . ARG A 1 184 ? -15.161 4.410 14.068 1.00 92.00 184 ARG A C 1
ATOM 1450 O O . ARG A 1 184 ? -16.186 4.594 14.723 1.00 92.00 184 ARG A O 1
ATOM 1457 N N . GLY A 1 185 ? -14.476 5.422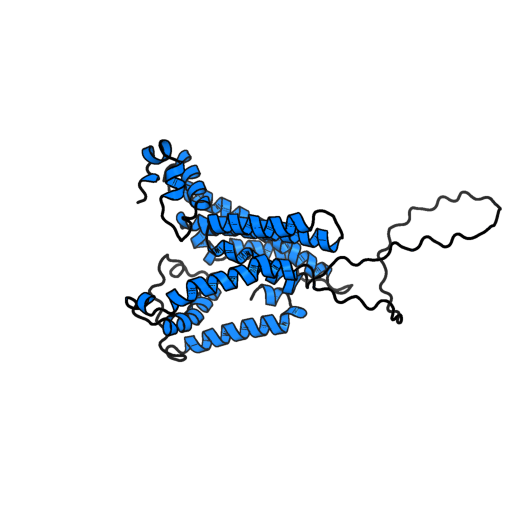 13.541 1.00 89.06 185 GLY A N 1
ATOM 1458 C CA . GLY A 1 185 ? -14.928 6.807 13.628 1.00 89.06 185 GLY A CA 1
ATOM 1459 C C . GLY A 1 185 ? -14.841 7.411 15.029 1.00 89.06 185 GLY A C 1
ATOM 1460 O O . GLY A 1 185 ? -15.465 8.447 15.253 1.00 89.06 185 GLY A O 1
ATOM 1461 N N . ARG A 1 186 ? -14.124 6.795 15.985 1.00 89.69 186 ARG A N 1
ATOM 1462 C CA . ARG A 1 186 ? -14.057 7.289 17.371 1.00 89.69 186 ARG A CA 1
ATOM 1463 C C . ARG A 1 186 ? -13.500 8.715 17.427 1.00 89.69 186 ARG A C 1
ATOM 1465 O O . ARG A 1 186 ? -12.458 9.020 16.839 1.00 89.69 186 ARG A O 1
ATOM 1472 N N . LEU A 1 187 ? -14.188 9.572 18.172 1.00 87.69 187 LEU A N 1
ATOM 1473 C CA . LEU A 1 187 ? -13.800 10.953 18.463 1.00 87.69 187 LEU A CA 1
ATOM 1474 C C . LEU A 1 187 ? -13.545 11.101 19.966 1.00 87.69 187 LEU A C 1
ATOM 1476 O O . LEU A 1 187 ? -13.865 10.191 20.733 1.00 87.69 187 LEU A O 1
ATOM 1480 N N . ALA A 1 188 ? -12.962 12.228 20.378 1.00 82.62 188 ALA A N 1
ATOM 1481 C CA . ALA A 1 188 ? -12.779 12.524 21.793 1.00 82.62 188 ALA A CA 1
ATOM 1482 C C . ALA A 1 188 ? -14.123 12.490 22.531 1.00 82.62 188 ALA A C 1
ATOM 1484 O O . ALA A 1 188 ? -15.098 13.114 22.106 1.00 82.62 188 ALA A O 1
ATOM 1485 N N . THR A 1 189 ? -14.170 11.757 23.638 1.00 67.31 189 THR A N 1
ATOM 1486 C CA . THR A 1 189 ? -15.259 11.871 24.601 1.00 67.31 189 THR A CA 1
ATOM 1487 C C . THR A 1 189 ? -15.029 13.155 25.385 1.00 67.31 189 THR A C 1
ATOM 1489 O O . THR A 1 189 ? -14.031 13.281 26.091 1.00 67.31 189 THR A O 1
ATOM 1492 N N . HIS A 1 190 ? -15.930 14.129 25.249 1.00 48.22 190 HIS A N 1
ATOM 1493 C CA . HIS A 1 190 ? -16.040 15.194 26.241 1.00 48.22 190 HIS A CA 1
ATOM 1494 C C . HIS A 1 190 ? -16.565 14.560 27.533 1.00 48.22 190 HIS A C 1
ATOM 1496 O O . HIS A 1 190 ? -17.766 14.553 27.779 1.00 48.22 190 HIS A O 1
ATOM 1502 N N . GLU A 1 191 ? -15.682 13.978 28.340 1.00 45.75 191 GLU A N 1
ATOM 1503 C CA . GLU A 1 191 ? -15.960 13.907 29.769 1.00 45.75 191 GLU A CA 1
ATOM 1504 C C . GLU A 1 191 ? -15.831 15.334 30.291 1.00 45.75 191 GLU A C 1
ATOM 1506 O O . GLU A 1 191 ? -14.787 15.976 30.144 1.00 45.75 191 GLU A O 1
ATOM 1511 N N . ALA A 1 192 ? -16.939 15.869 30.808 1.00 39.78 192 ALA A N 1
ATOM 1512 C CA . ALA A 1 192 ? -16.895 17.105 31.566 1.00 39.78 192 ALA A CA 1
ATOM 1513 C C . ALA A 1 192 ? -15.859 16.925 32.690 1.00 39.78 192 ALA A C 1
ATOM 1515 O O . ALA A 1 192 ? -15.807 15.841 33.281 1.00 39.78 192 ALA A O 1
ATOM 1516 N N . PRO A 1 193 ? -15.018 17.934 32.982 1.00 43.16 193 PRO A N 1
ATOM 1517 C CA . PRO A 1 193 ? -14.131 17.854 34.134 1.00 43.16 193 PRO A CA 1
ATOM 1518 C C . PRO A 1 193 ? -14.967 17.499 35.373 1.00 43.16 193 PRO A C 1
ATOM 1520 O O . PRO A 1 193 ? -16.097 17.992 35.477 1.00 43.16 193 PRO A O 1
ATOM 1523 N N . PRO A 1 194 ? -14.461 16.641 36.280 1.00 45.84 194 PRO A N 1
ATOM 1524 C CA . PRO A 1 194 ? -15.187 16.300 37.494 1.00 45.84 194 PRO A CA 1
ATOM 1525 C C . PRO A 1 194 ? -15.608 17.601 38.170 1.00 45.84 194 PRO A C 1
ATOM 1527 O O . PRO A 1 194 ? -14.783 18.495 38.382 1.00 45.84 194 PRO A O 1
ATOM 1530 N N . SER A 1 195 ? -16.911 17.736 38.422 1.00 45.25 195 SER A N 1
ATOM 1531 C CA . SER A 1 195 ? -17.460 18.886 39.128 1.00 45.25 195 SER A CA 1
ATOM 1532 C C . SER A 1 195 ? -16.651 19.086 40.409 1.00 45.25 195 SER A C 1
ATOM 1534 O O . SER A 1 195 ? -16.410 18.094 41.109 1.00 45.25 195 SER A O 1
ATOM 1536 N N . PRO A 1 196 ? -16.198 20.318 40.713 1.00 54.50 196 PRO A N 1
ATOM 1537 C CA . PRO A 1 196 ? -15.475 20.566 41.949 1.00 54.50 196 PRO A CA 1
ATOM 1538 C C . PRO A 1 196 ? -16.319 20.032 43.112 1.00 54.50 196 PRO A C 1
ATOM 1540 O O . PRO A 1 196 ? -17.549 20.170 43.065 1.00 54.50 196 PRO A O 1
ATOM 1543 N N . PRO A 1 197 ? -15.700 19.394 44.123 1.00 56.34 197 PRO A N 1
ATOM 1544 C CA . PRO A 1 197 ? -16.444 18.912 45.276 1.00 56.34 197 PRO A CA 1
ATOM 1545 C C . PRO A 1 197 ? -17.291 20.066 45.828 1.00 56.34 197 PRO A C 1
ATOM 1547 O O . PRO A 1 197 ? -16.826 21.215 45.808 1.00 56.34 197 PRO A O 1
ATOM 1550 N N . PRO A 1 198 ? -18.538 19.804 46.265 1.00 49.72 198 PRO A N 1
ATOM 1551 C CA . PRO A 1 198 ? -19.392 20.847 46.808 1.00 49.72 198 PRO A CA 1
ATOM 1552 C C . PRO A 1 198 ? -18.605 21.589 47.885 1.00 49.72 198 PRO A C 1
ATOM 1554 O O . PRO A 1 198 ? -18.044 20.969 48.789 1.00 49.72 198 PRO A O 1
ATOM 1557 N N . ARG A 1 199 ? -18.505 22.917 47.749 1.00 47.88 199 ARG A N 1
ATOM 1558 C CA . ARG A 1 199 ? -17.927 23.769 48.789 1.00 47.88 199 ARG A CA 1
ATOM 1559 C C . ARG A 1 199 ? -18.820 23.625 50.017 1.00 47.88 199 ARG A C 1
ATOM 1561 O O . ARG A 1 199 ? -19.845 24.293 50.112 1.00 47.88 199 ARG A O 1
ATOM 1568 N N . GLY A 1 200 ? -18.456 22.705 50.908 1.00 43.84 200 GLY A N 1
ATOM 1569 C CA . GLY A 1 200 ? -19.068 22.566 52.218 1.00 43.84 200 GLY A CA 1
ATOM 1570 C C . GLY A 1 200 ? -18.933 23.895 52.946 1.00 43.84 200 GLY A C 1
ATOM 1571 O O . GLY A 1 200 ? -17.824 24.385 53.160 1.00 43.84 200 GLY A O 1
ATOM 1572 N N . GLY A 1 201 ? -20.069 24.517 53.244 1.00 44.78 201 GLY A N 1
ATOM 1573 C CA . GLY A 1 201 ? -20.118 25.688 54.099 1.00 44.78 201 GLY A CA 1
ATOM 1574 C C . GLY A 1 201 ? -19.773 25.310 55.537 1.00 44.78 201 GLY A C 1
ATOM 1575 O O . GLY A 1 201 ? -20.291 24.325 56.044 1.00 44.78 201 GLY A O 1
ATOM 1576 N N . GLY A 1 202 ? -18.919 26.127 56.158 1.00 43.53 202 GLY A N 1
ATOM 1577 C CA . GLY A 1 202 ? -18.900 26.428 57.593 1.00 43.53 202 GLY A CA 1
ATOM 1578 C C . GLY A 1 202 ? -18.681 25.278 58.583 1.00 43.53 202 GLY A C 1
ATOM 1579 O O . GLY A 1 202 ? -19.597 24.527 58.886 1.00 43.53 202 GLY A O 1
ATOM 1580 N N . GLY A 1 203 ? -17.511 25.269 59.225 1.00 36.44 203 GLY A N 1
ATOM 1581 C CA . GLY A 1 203 ? -17.292 24.565 60.492 1.00 36.44 203 GLY A CA 1
ATOM 1582 C C . GLY A 1 203 ? -15.829 24.616 60.922 1.00 36.44 203 GLY A C 1
ATOM 1583 O O . GLY A 1 203 ? -14.980 24.022 60.269 1.00 36.44 203 GLY A O 1
ATOM 1584 N N . ARG A 1 204 ? -15.533 25.391 61.970 1.00 45.47 204 ARG A N 1
ATOM 1585 C CA . ARG A 1 204 ? -14.245 25.427 62.684 1.00 45.47 204 ARG A CA 1
ATOM 1586 C C . ARG A 1 204 ? -14.060 24.159 63.534 1.00 45.47 204 ARG A C 1
ATOM 1588 O O . ARG A 1 204 ? -15.039 23.473 63.792 1.00 45.47 204 ARG A O 1
ATOM 1595 N N . GLU A 1 205 ? -12.828 24.007 64.043 1.00 38.84 205 GLU A N 1
ATOM 1596 C CA . GLU A 1 205 ? -12.330 23.006 65.017 1.00 38.84 205 GLU A CA 1
ATOM 1597 C C . GL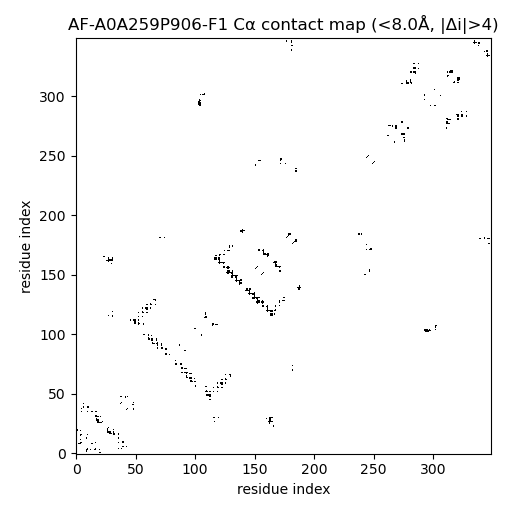U A 1 205 ? -11.930 21.678 64.346 1.00 38.84 205 GLU A C 1
ATOM 1599 O O . GLU A 1 205 ? -12.640 21.180 63.489 1.00 38.84 205 GLU A O 1
ATOM 1604 N N . GLY A 1 206 ? -10.786 21.040 64.583 1.00 37.75 206 GLY A N 1
ATOM 1605 C CA . GLY A 1 206 ? -9.676 21.179 65.520 1.00 37.75 206 GLY A CA 1
ATOM 1606 C C . GLY A 1 206 ? -8.762 19.954 65.296 1.00 37.75 206 GLY A C 1
ATOM 1607 O O . GLY A 1 206 ? -9.259 18.907 64.907 1.00 37.75 206 GLY A O 1
ATOM 1608 N N . GLU A 1 207 ? -7.449 20.132 65.469 1.00 40.38 207 GLU A N 1
ATOM 1609 C CA . GLU A 1 207 ? -6.396 19.127 65.751 1.00 40.38 207 GLU A CA 1
ATOM 1610 C C . GLU A 1 207 ? -6.328 17.771 65.002 1.00 40.38 207 GLU A C 1
ATOM 1612 O O . GLU A 1 207 ? -7.234 16.947 65.024 1.00 40.38 207 GLU A O 1
ATOM 1617 N N . GLY A 1 208 ? -5.133 17.464 64.471 1.00 35.97 208 GLY A N 1
ATOM 1618 C CA . GLY A 1 208 ? -4.717 16.087 64.175 1.00 35.97 208 GLY A CA 1
ATOM 1619 C C . GLY A 1 208 ? -3.957 15.917 62.862 1.00 35.97 208 GLY A C 1
ATOM 1620 O O . GLY A 1 208 ? -4.522 15.505 61.853 1.00 35.97 208 GLY A O 1
ATOM 1621 N N . THR A 1 209 ? -2.651 16.186 62.872 1.00 42.16 209 THR A N 1
ATOM 1622 C CA . THR A 1 209 ? -1.743 15.820 61.776 1.00 42.16 209 THR A CA 1
ATOM 1623 C C . THR A 1 209 ? -1.618 14.297 61.706 1.00 42.16 209 THR A C 1
ATOM 1625 O O . THR A 1 209 ? -0.831 13.701 62.438 1.00 42.16 209 THR A O 1
ATOM 1628 N N . VAL A 1 210 ? -2.372 13.660 60.808 1.00 39.78 210 VAL A N 1
ATOM 1629 C CA . VAL A 1 210 ? -2.135 12.275 60.377 1.00 39.78 210 VAL A CA 1
ATOM 1630 C C . VAL A 1 210 ? -1.679 12.306 58.923 1.00 39.78 210 VAL A C 1
ATOM 1632 O O . VAL A 1 210 ? -2.404 12.740 58.029 1.00 39.78 210 VAL A O 1
ATOM 1635 N N . MET A 1 211 ? -0.445 11.863 58.696 1.00 36.28 211 MET A N 1
ATOM 1636 C CA . MET A 1 211 ? 0.160 11.726 57.375 1.00 36.28 211 MET A CA 1
ATOM 1637 C C . MET A 1 211 ? -0.576 10.625 56.595 1.00 36.28 211 MET A C 1
ATOM 1639 O O . MET A 1 211 ? -0.411 9.440 56.873 1.00 36.28 211 MET A O 1
ATOM 1643 N N . GLN A 1 212 ? -1.428 11.021 55.649 1.00 41.38 212 GLN A N 1
ATOM 1644 C CA . GLN A 1 212 ? -2.101 10.115 54.712 1.00 41.38 212 GLN A CA 1
ATOM 1645 C C . GLN A 1 212 ? -1.098 9.647 53.639 1.00 41.38 212 GLN A C 1
ATOM 1647 O O . GLN A 1 212 ? -0.388 10.489 53.080 1.00 41.38 212 GLN A O 1
ATOM 1652 N N . PRO A 1 213 ? -1.020 8.346 53.303 1.00 39.00 213 PRO A N 1
ATOM 1653 C CA . PRO A 1 213 ? -0.242 7.905 52.157 1.00 39.00 213 PRO A CA 1
ATOM 1654 C C . PRO A 1 213 ? -0.917 8.367 50.856 1.00 39.00 213 PRO A C 1
ATOM 1656 O O . PRO A 1 213 ? -2.142 8.427 50.759 1.00 39.00 213 PRO A O 1
ATOM 1659 N N . PHE A 1 214 ? -0.099 8.704 49.857 1.00 45.72 214 PHE A N 1
ATOM 1660 C CA . PHE A 1 214 ? -0.513 9.122 48.514 1.00 45.72 214 PHE A CA 1
ATOM 1661 C C . PHE A 1 214 ? -1.676 8.280 47.949 1.00 45.72 214 PHE A C 1
ATOM 1663 O O . PHE A 1 214 ? -1.582 7.050 47.947 1.00 45.72 214 PHE A O 1
ATOM 1670 N N . PRO A 1 215 ? -2.731 8.895 47.380 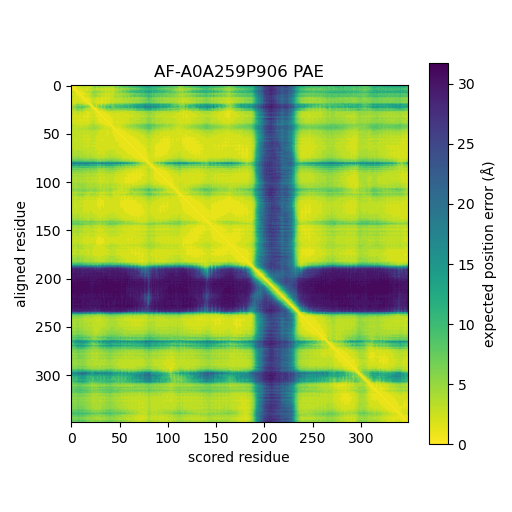1.00 41.00 215 PRO A N 1
ATOM 1671 C CA . PRO A 1 215 ? -3.742 8.143 46.658 1.00 41.00 215 PRO A CA 1
ATOM 1672 C C . PRO A 1 215 ? -3.173 7.679 45.311 1.00 41.00 215 PRO A C 1
ATOM 1674 O O . PRO A 1 215 ? -2.881 8.472 44.415 1.00 41.00 215 PRO A O 1
ATOM 1677 N N . THR A 1 216 ? -3.024 6.367 45.165 1.00 42.38 216 THR A N 1
ATOM 1678 C CA . THR A 1 216 ? -2.841 5.684 43.879 1.00 42.38 216 THR A CA 1
ATOM 1679 C C . THR A 1 216 ? -4.026 6.020 42.961 1.00 42.38 216 THR A C 1
ATOM 1681 O O . THR A 1 216 ? -5.167 5.949 43.425 1.00 42.38 216 THR A O 1
ATOM 1684 N N . PRO A 1 217 ? -3.832 6.363 41.673 1.00 36.19 217 PRO A N 1
ATOM 1685 C CA . PRO A 1 217 ? -4.959 6.618 40.786 1.00 36.19 217 PRO A CA 1
ATOM 1686 C C . PRO A 1 217 ? -5.706 5.304 40.529 1.00 36.19 217 PRO A C 1
ATOM 1688 O O . PRO A 1 217 ? -5.221 4.423 39.819 1.00 36.19 217 PRO A O 1
ATOM 1691 N N . ALA A 1 218 ? -6.886 5.164 41.130 1.00 39.59 218 ALA A N 1
ATOM 1692 C CA . ALA A 1 218 ? -7.813 4.086 40.829 1.00 39.59 218 ALA A CA 1
ATOM 1693 C C . ALA A 1 218 ? -8.373 4.285 39.411 1.00 39.59 218 ALA A C 1
ATOM 1695 O O . ALA A 1 218 ? -8.973 5.315 39.102 1.00 39.59 218 ALA A O 1
ATOM 1696 N N . LEU A 1 219 ? -8.170 3.293 38.542 1.00 44.69 219 LEU A N 1
ATOM 1697 C CA . LEU A 1 219 ? -8.935 3.156 37.303 1.00 44.69 219 LEU A CA 1
ATOM 1698 C C . LEU A 1 219 ? -10.410 2.919 37.671 1.00 44.69 219 LEU A C 1
ATOM 1700 O O . LEU A 1 219 ? -10.668 2.167 38.615 1.00 44.69 219 LEU A O 1
ATOM 1704 N N . PRO A 1 220 ? -11.380 3.523 36.965 1.00 39.28 220 PRO A N 1
ATOM 1705 C CA . PRO A 1 220 ? -12.782 3.382 37.325 1.00 39.28 220 PRO A CA 1
ATOM 1706 C C . PRO A 1 220 ? -13.218 1.920 37.191 1.00 39.28 220 PRO A C 1
ATOM 1708 O O . PRO A 1 220 ? -13.123 1.312 36.122 1.00 39.28 220 PRO A O 1
ATOM 1711 N N . ALA A 1 221 ? -13.677 1.364 38.312 1.00 39.03 221 ALA A N 1
ATOM 1712 C CA . ALA A 1 221 ? -14.341 0.076 38.378 1.00 39.03 221 ALA A CA 1
ATOM 1713 C C . ALA A 1 221 ? -15.633 0.124 37.551 1.00 39.03 221 ALA A C 1
ATOM 1715 O O . ALA A 1 221 ? -16.394 1.090 37.615 1.00 39.03 221 ALA A O 1
ATOM 1716 N N . GLY A 1 222 ? -15.866 -0.930 36.769 1.00 42.41 222 GLY A N 1
ATOM 1717 C CA . GLY A 1 222 ? -17.114 -1.123 36.046 1.00 42.41 222 GLY A CA 1
ATOM 1718 C C . GLY A 1 222 ? -18.279 -1.228 37.023 1.00 42.41 222 GLY A C 1
ATOM 1719 O O . GLY A 1 222 ? -18.344 -2.168 37.810 1.00 42.41 222 GLY A O 1
ATOM 1720 N N . GLY A 1 223 ? -19.183 -0.256 36.955 1.00 31.75 223 GLY A N 1
ATOM 1721 C CA . GLY A 1 223 ? -20.491 -0.299 37.589 1.00 31.75 223 GLY A CA 1
ATOM 1722 C C . GLY A 1 223 ? -21.562 -0.204 36.514 1.00 31.75 223 GLY A C 1
ATOM 1723 O O . GLY A 1 223 ? -21.695 0.824 35.853 1.00 31.75 223 GLY A O 1
ATOM 1724 N N . GLU A 1 224 ? -22.307 -1.289 36.328 1.00 42.91 224 GLU A N 1
ATOM 1725 C CA . GLU A 1 224 ? -23.600 -1.258 35.656 1.00 42.91 224 GLU A CA 1
ATOM 1726 C C . GLU A 1 224 ? -24.580 -0.470 36.541 1.00 42.91 224 GLU A C 1
ATOM 1728 O O . GLU A 1 224 ? -24.778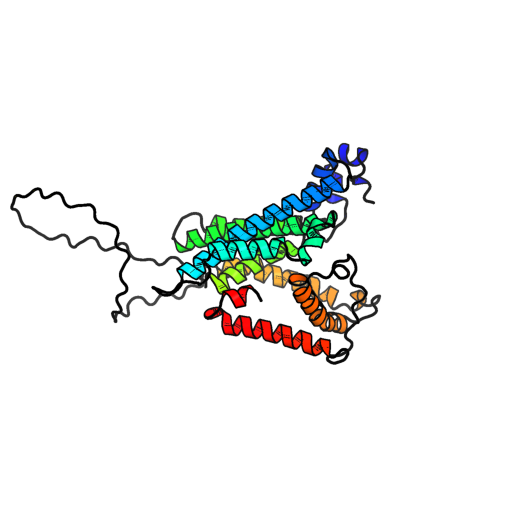 -0.798 37.709 1.00 42.91 224 GLU A O 1
ATOM 1733 N N . GLY A 1 225 ? -25.167 0.598 35.998 1.00 29.75 225 GLY A N 1
ATOM 1734 C CA . GLY A 1 225 ? -26.127 1.453 36.693 1.00 29.75 225 GLY A CA 1
ATOM 1735 C C . GLY A 1 225 ? -26.878 2.339 35.702 1.00 29.75 225 GLY A C 1
ATOM 1736 O O . GLY A 1 225 ? -26.282 3.101 34.948 1.00 29.75 225 GLY A O 1
ATOM 1737 N N . VAL A 1 226 ? -28.193 2.158 35.664 1.00 41.38 226 VAL A N 1
ATOM 1738 C CA . VAL A 1 226 ? -29.153 2.662 34.674 1.00 41.38 226 VAL A CA 1
ATOM 1739 C C . VAL A 1 226 ? -29.527 4.138 34.931 1.00 41.38 226 VAL A C 1
ATOM 1741 O O . VAL A 1 226 ? -29.519 4.595 36.068 1.00 41.38 226 VAL A O 1
ATOM 1744 N N . VAL A 1 227 ? -30.006 4.797 33.864 1.00 36.06 227 VAL A N 1
ATOM 1745 C CA . VAL A 1 227 ? -30.892 5.986 33.797 1.00 36.06 227 VAL A CA 1
ATOM 1746 C C . VAL A 1 227 ? -30.206 7.340 33.576 1.00 36.06 227 VAL A C 1
ATOM 1748 O O . VAL A 1 227 ? -29.437 7.830 34.391 1.00 36.06 227 VAL A O 1
ATOM 1751 N N . GLY A 1 228 ? -30.614 8.008 32.490 1.00 25.86 228 GLY A N 1
ATOM 1752 C CA . GLY A 1 228 ? -30.451 9.451 32.334 1.00 25.86 228 GLY A CA 1
ATOM 1753 C C . GLY A 1 228 ? -30.495 9.910 30.884 1.00 25.86 228 GLY A C 1
ATOM 1754 O O . GLY A 1 228 ? -29.460 10.190 30.290 1.00 25.86 228 GLY A O 1
ATOM 1755 N N . ALA A 1 229 ? -31.691 10.004 30.301 1.00 42.62 229 ALA A N 1
ATOM 1756 C CA . ALA A 1 229 ? -31.892 10.754 29.069 1.00 42.62 229 ALA A CA 1
ATOM 1757 C C . ALA A 1 229 ? -31.520 12.230 29.309 1.00 42.62 229 ALA A C 1
ATOM 1759 O O . ALA A 1 229 ? -32.297 12.979 29.892 1.00 42.62 229 ALA A O 1
ATOM 1760 N N . SER A 1 230 ? -30.337 12.663 28.875 1.00 34.53 230 SER A N 1
ATOM 1761 C CA . SER A 1 230 ? -30.023 14.085 28.738 1.00 34.53 230 SER A CA 1
ATOM 1762 C C . SER A 1 230 ? -28.973 14.308 27.648 1.00 34.53 230 SER A C 1
ATOM 1764 O O . SER A 1 230 ? -27.946 13.638 27.570 1.00 34.53 230 SER A O 1
ATOM 1766 N N . GLY A 1 231 ? -29.283 15.246 26.754 1.00 32.69 231 GLY A N 1
ATOM 1767 C CA . GLY A 1 231 ? -28.417 15.663 25.659 1.00 32.69 231 GLY A CA 1
ATOM 1768 C C . GLY A 1 231 ? -28.637 14.869 24.379 1.00 32.69 231 GLY A C 1
ATOM 1769 O O . GLY A 1 231 ? -27.837 14.003 24.026 1.00 32.69 231 GLY A O 1
ATOM 1770 N N . ALA A 1 232 ? -29.688 15.217 23.632 1.00 38.03 232 ALA A N 1
ATOM 1771 C CA . ALA A 1 232 ? -29.762 14.920 22.208 1.00 38.03 232 ALA A CA 1
ATOM 1772 C C . ALA A 1 232 ? -28.464 15.416 21.545 1.00 38.03 232 ALA A C 1
ATOM 1774 O O . ALA A 1 232 ? -28.276 16.613 21.320 1.00 38.03 232 ALA A O 1
ATOM 1775 N N . ARG A 1 233 ? -27.525 14.492 21.299 1.00 49.47 233 ARG A N 1
ATOM 1776 C CA . ARG A 1 233 ? -26.302 14.767 20.546 1.00 49.47 233 ARG A CA 1
ATOM 1777 C C . ARG A 1 233 ? -26.759 15.325 19.209 1.00 49.47 233 ARG A C 1
ATOM 1779 O O . ARG A 1 233 ? -27.431 14.617 18.463 1.00 49.47 233 ARG A O 1
ATOM 1786 N N . ARG A 1 234 ? -26.410 16.573 18.888 1.00 46.09 234 ARG A N 1
ATOM 1787 C CA . ARG A 1 234 ? -26.497 17.036 17.500 1.00 46.09 234 ARG A CA 1
ATOM 1788 C C . ARG A 1 234 ? -25.707 16.024 16.677 1.00 46.09 234 ARG A C 1
ATOM 1790 O O . ARG A 1 234 ? -24.499 15.895 16.871 1.00 46.09 234 ARG A O 1
ATOM 1797 N N . ALA A 1 235 ? -26.405 15.261 15.842 1.00 53.41 235 ALA A N 1
ATOM 1798 C CA . ALA A 1 235 ? -25.827 14.277 14.940 1.00 53.41 235 ALA A CA 1
ATOM 1799 C C . ALA A 1 235 ? -25.060 15.020 13.836 1.00 53.41 235 ALA A C 1
ATOM 1801 O O . ALA A 1 235 ? -25.500 15.115 12.697 1.00 53.41 235 ALA A O 1
ATOM 1802 N N . GLY A 1 236 ? -23.944 15.646 14.210 1.00 68.94 236 GLY A N 1
ATOM 1803 C CA . GLY A 1 236 ? -23.011 16.240 13.272 1.00 68.94 236 GLY A CA 1
ATOM 1804 C C . GLY A 1 236 ? -22.332 15.139 12.466 1.00 68.94 236 GLY A C 1
ATOM 1805 O O . GLY A 1 236 ? -22.049 14.055 12.983 1.00 68.94 236 GLY A O 1
ATOM 1806 N N . ILE A 1 237 ? -22.070 15.424 11.193 1.00 80.06 237 ILE A N 1
ATOM 1807 C CA . ILE A 1 237 ? -21.287 14.547 10.322 1.00 80.06 237 ILE A CA 1
ATOM 1808 C C . ILE A 1 237 ? -19.917 14.324 10.976 1.00 80.06 237 ILE A C 1
ATOM 1810 O O . ILE A 1 237 ? -19.296 15.268 11.469 1.00 80.06 237 ILE A O 1
ATOM 1814 N N . ASN A 1 238 ? -19.441 13.076 10.989 1.00 89.12 238 ASN A N 1
ATOM 1815 C CA . ASN A 1 238 ? -18.109 12.767 11.500 1.00 89.12 238 ASN A CA 1
ATOM 1816 C C . ASN A 1 238 ? -17.069 13.606 10.728 1.00 89.12 238 ASN A C 1
ATOM 1818 O O . ASN A 1 238 ? -17.044 13.536 9.497 1.00 89.12 238 ASN A O 1
ATOM 1822 N N . PRO A 1 239 ? -16.194 14.371 11.408 1.00 91.94 239 PRO A N 1
ATOM 1823 C CA . PRO A 1 239 ? -15.270 15.294 10.751 1.00 91.94 239 PRO A CA 1
ATOM 1824 C C . PRO A 1 239 ? -14.228 14.597 9.861 1.00 91.94 239 PRO A C 1
ATOM 1826 O O . PRO A 1 239 ? -13.532 15.261 9.101 1.00 91.94 239 PRO A O 1
ATOM 1829 N N . LEU A 1 240 ? -14.122 13.265 9.912 1.00 95.19 240 LEU A N 1
ATOM 1830 C CA . LEU A 1 240 ? -13.290 12.476 9.000 1.00 95.19 240 LEU A CA 1
ATOM 1831 C C . LEU A 1 240 ? -13.947 12.226 7.637 1.00 95.19 240 LEU A C 1
ATOM 1833 O O . LEU A 1 240 ? -13.237 11.936 6.678 1.00 95.19 240 LEU A O 1
ATOM 1837 N N . VAL A 1 241 ? -15.274 12.345 7.520 1.00 95.25 241 VAL A N 1
ATOM 1838 C CA . VAL A 1 241 ? -15.974 12.142 6.240 1.00 95.25 241 VAL A CA 1
ATOM 1839 C C . VAL A 1 241 ? -15.478 13.134 5.181 1.00 95.25 241 VAL A C 1
ATOM 1841 O O . VAL A 1 241 ? -15.047 12.668 4.128 1.00 95.25 241 VAL A O 1
ATOM 1844 N N . PRO A 1 242 ? -15.418 14.461 5.437 1.00 96.06 242 PRO A N 1
ATOM 1845 C CA . PRO A 1 242 ? -14.843 15.407 4.479 1.00 96.06 242 PRO A CA 1
ATOM 1846 C C . PRO A 1 242 ? -13.396 15.088 4.095 1.00 96.06 242 PRO A C 1
ATOM 1848 O O . PRO A 1 242 ? -13.028 15.261 2.938 1.00 96.06 242 PRO A O 1
ATOM 1851 N N . VAL A 1 243 ? -12.587 14.582 5.034 1.00 97.38 243 VAL A N 1
ATOM 1852 C CA . VAL A 1 243 ? -11.198 14.194 4.749 1.00 97.38 243 VAL A CA 1
ATOM 1853 C C . VAL A 1 243 ? -11.173 13.126 3.659 1.00 97.38 243 VAL A C 1
ATOM 1855 O O . VAL A 1 243 ? -10.569 13.343 2.614 1.00 97.38 243 VAL A O 1
ATOM 1858 N N . PHE A 1 244 ? -11.878 12.008 3.853 1.00 98.12 244 PHE A N 1
ATOM 1859 C CA . PHE A 1 244 ? -11.901 10.915 2.876 1.00 98.12 244 PHE A CA 1
ATOM 1860 C C . PHE A 1 244 ? -12.636 11.271 1.581 1.00 98.12 244 PHE A C 1
ATOM 1862 O O . PHE A 1 244 ? -12.274 10.762 0.522 1.00 98.12 244 PHE A O 1
ATOM 1869 N N . LEU A 1 245 ? -13.612 12.180 1.619 1.00 97.88 245 LEU A N 1
ATOM 1870 C CA . LEU A 1 245 ? -14.188 12.716 0.387 1.00 97.88 245 LEU A CA 1
ATOM 1871 C C . LEU A 1 245 ? -13.116 13.404 -0.467 1.00 97.88 245 LEU A C 1
ATOM 1873 O O . LEU A 1 245 ? -13.013 13.117 -1.655 1.00 97.88 245 LEU A O 1
ATOM 1877 N N . VAL A 1 246 ? -12.283 14.248 0.147 1.00 97.88 246 VAL A N 1
ATOM 1878 C CA . VAL A 1 246 ? -11.238 15.014 -0.547 1.00 97.88 246 VAL A CA 1
ATOM 1879 C C . VAL A 1 246 ? -10.061 14.146 -0.981 1.00 97.88 246 VAL A C 1
ATOM 1881 O O . VAL A 1 246 ? -9.585 14.308 -2.099 1.00 97.88 246 VAL A O 1
ATOM 1884 N N . VAL A 1 247 ? -9.565 13.246 -0.127 1.00 97.75 247 VAL A N 1
ATOM 1885 C CA . VAL A 1 247 ? -8.324 12.504 -0.427 1.00 97.75 247 VAL A CA 1
ATOM 1886 C C . VAL A 1 247 ? -8.541 11.177 -1.149 1.00 97.75 247 VAL A C 1
ATOM 1888 O O . VAL A 1 247 ? -7.586 10.636 -1.695 1.00 97.75 247 VAL A O 1
ATOM 1891 N N . LEU A 1 248 ? -9.760 10.630 -1.134 1.00 97.94 248 LEU A N 1
ATOM 1892 C CA . LEU A 1 248 ? -10.047 9.299 -1.676 1.00 97.94 248 LEU A CA 1
ATOM 1893 C C . LEU A 1 248 ? -11.169 9.334 -2.715 1.00 97.94 248 LEU A C 1
ATOM 1895 O O . LEU A 1 248 ? -10.951 8.947 -3.859 1.00 97.94 248 LEU A O 1
ATOM 1899 N N . VAL A 1 249 ? -12.363 9.800 -2.340 1.00 98.19 249 VAL A N 1
ATOM 1900 C CA . VAL A 1 249 ? -13.549 9.670 -3.206 1.00 98.19 249 VAL A CA 1
ATOM 1901 C C . VAL A 1 249 ? -13.464 10.586 -4.420 1.00 98.19 249 VAL A C 1
ATOM 1903 O O . VAL A 1 249 ? -13.598 10.104 -5.539 1.00 98.19 249 VAL A O 1
ATOM 1906 N N . ILE A 1 250 ? -13.222 11.885 -4.227 1.00 98.12 250 ILE A N 1
ATOM 1907 C CA . ILE A 1 250 ? -13.157 12.847 -5.334 1.00 98.12 250 ILE A CA 1
ATOM 1908 C C . ILE A 1 250 ? -12.027 12.475 -6.312 1.00 98.12 250 ILE A C 1
ATOM 1910 O O . ILE A 1 250 ? -12.331 12.295 -7.491 1.00 98.12 250 ILE A O 1
ATOM 1914 N N . PRO A 1 251 ? -10.763 12.267 -5.881 1.00 96.94 251 PRO A N 1
ATOM 1915 C CA . PRO A 1 251 ? -9.697 11.850 -6.790 1.00 96.94 251 PRO A CA 1
ATOM 1916 C C . PRO A 1 251 ? -9.982 10.507 -7.466 1.00 96.94 251 PRO A C 1
ATOM 1918 O O . PRO A 1 251 ? -9.713 10.363 -8.653 1.00 96.94 251 PRO A O 1
ATOM 1921 N N . GLY A 1 252 ? -10.566 9.543 -6.745 1.00 96.56 252 GLY A N 1
ATOM 1922 C CA . GLY A 1 252 ? -10.934 8.242 -7.302 1.00 96.56 252 GLY A CA 1
ATOM 1923 C C . GLY A 1 252 ? -11.999 8.345 -8.395 1.00 96.56 252 GLY A C 1
ATOM 1924 O O . GLY A 1 252 ? -11.850 7.742 -9.455 1.00 96.56 252 GLY A O 1
ATOM 1925 N N . VAL A 1 253 ? -13.040 9.154 -8.178 1.00 97.81 253 VAL A N 1
ATOM 1926 C CA . VAL A 1 253 ? -14.093 9.407 -9.175 1.00 97.81 253 VAL A CA 1
ATOM 1927 C C . VAL A 1 253 ? -13.529 10.139 -10.389 1.00 97.81 253 VAL A C 1
ATOM 1929 O O . VAL A 1 253 ? -13.804 9.735 -11.514 1.00 97.81 253 VAL A O 1
ATOM 1932 N N . LEU A 1 254 ? -12.716 11.178 -10.180 1.00 97.12 254 LEU A N 1
ATOM 1933 C CA . LEU A 1 254 ? -12.085 11.923 -11.272 1.00 97.12 254 LEU A CA 1
ATOM 1934 C C . LEU A 1 254 ? -11.135 11.036 -12.085 1.00 97.12 254 LEU A C 1
ATOM 1936 O O . LEU A 1 254 ? -11.190 11.042 -13.312 1.00 97.12 254 LEU A O 1
ATOM 1940 N N . GLY A 1 255 ? -10.306 10.237 -11.411 1.00 94.12 255 GLY A N 1
ATOM 1941 C CA . GLY A 1 255 ? -9.404 9.286 -12.055 1.00 94.12 255 GLY A CA 1
ATOM 1942 C C . GLY A 1 255 ? -10.160 8.231 -12.859 1.00 94.12 255 GLY A C 1
ATOM 1943 O O . GLY A 1 255 ? -9.803 7.959 -14.003 1.00 94.12 255 GLY A O 1
ATOM 1944 N N . LEU A 1 256 ? -11.249 7.686 -12.309 1.00 94.31 256 LEU A N 1
ATOM 1945 C CA . LEU A 1 256 ? -12.104 6.746 -13.030 1.00 94.31 256 LEU A CA 1
ATOM 1946 C C . LEU A 1 256 ? -12.757 7.408 -14.248 1.00 94.31 256 LEU A C 1
ATOM 1948 O O . LEU A 1 256 ? -12.690 6.852 -15.338 1.00 94.31 256 LEU A O 1
ATOM 1952 N N . ALA A 1 257 ? -13.341 8.598 -14.092 1.00 96.12 257 ALA A N 1
ATOM 1953 C CA . ALA A 1 257 ? -13.967 9.333 -15.189 1.00 96.12 257 ALA A CA 1
ATOM 1954 C C . ALA A 1 257 ? -12.974 9.651 -16.320 1.00 96.12 257 ALA A C 1
ATOM 1956 O O . ALA A 1 257 ? -13.349 9.630 -17.490 1.00 96.12 257 ALA A O 1
ATOM 1957 N N . TRP A 1 258 ? -11.708 9.901 -15.979 1.00 93.75 258 TRP A N 1
ATOM 1958 C CA . TRP A 1 258 ? -10.645 10.154 -16.947 1.00 93.75 258 TRP A CA 1
ATOM 1959 C C . TRP A 1 258 ? -10.176 8.887 -17.677 1.00 93.75 258 TRP A C 1
ATOM 1961 O O . TRP A 1 258 ? -10.011 8.906 -18.896 1.00 93.75 258 TRP A O 1
ATOM 1971 N N . LEU A 1 259 ? -9.981 7.776 -16.960 1.00 91.06 259 LEU A N 1
ATOM 1972 C CA . LEU A 1 259 ? -9.424 6.540 -17.529 1.00 91.06 259 LEU A CA 1
ATOM 1973 C C . LEU A 1 259 ? -10.467 5.679 -18.253 1.00 91.06 259 LEU A C 1
ATOM 1975 O O . LEU A 1 259 ? -10.143 4.998 -19.230 1.00 91.06 259 LEU A O 1
ATOM 1979 N N . LEU A 1 260 ? -11.716 5.692 -17.783 1.00 91.19 260 LEU A N 1
ATOM 1980 C CA . LEU A 1 260 ? -12.770 4.795 -18.252 1.00 91.19 260 LEU A CA 1
ATOM 1981 C C . LEU A 1 260 ? -13.035 4.895 -19.768 1.00 91.19 260 LEU A C 1
ATOM 1983 O O . LEU A 1 260 ? -13.104 3.840 -20.399 1.00 91.19 260 LEU A O 1
ATOM 1987 N N . PRO A 1 261 ? -13.106 6.086 -20.401 1.00 91.69 261 PRO A N 1
ATOM 1988 C CA . PRO A 1 261 ? -13.314 6.182 -21.847 1.00 91.69 261 PRO A CA 1
ATOM 1989 C C . PRO A 1 261 ? -12.214 5.487 -22.656 1.00 91.69 261 PRO A C 1
ATOM 1991 O O . PRO A 1 261 ? -12.509 4.775 -23.614 1.00 91.69 261 PRO A O 1
ATOM 1994 N N . GLY A 1 262 ? -10.951 5.638 -22.244 1.00 88.00 262 GLY A N 1
ATOM 1995 C CA . GLY A 1 262 ? -9.816 4.999 -22.911 1.00 88.00 262 GLY A CA 1
ATOM 1996 C C . GLY A 1 262 ? -9.845 3.477 -22.771 1.00 88.00 262 GLY A C 1
ATOM 1997 O O . GLY A 1 262 ? -9.649 2.764 -23.752 1.00 88.00 262 GLY A O 1
ATOM 1998 N N . VAL A 1 263 ? -10.163 2.971 -21.576 1.00 86.88 263 VAL A N 1
ATOM 1999 C CA . VAL A 1 263 ? -10.260 1.525 -21.310 1.00 86.88 263 VAL A CA 1
ATOM 2000 C C . VAL A 1 263 ? -11.427 0.880 -22.062 1.00 86.88 263 VAL A C 1
ATOM 2002 O O . VAL A 1 263 ? -11.296 -0.249 -22.531 1.00 86.88 263 VAL A O 1
ATOM 2005 N N . LEU A 1 264 ? -12.555 1.583 -22.189 1.00 88.44 264 LEU A N 1
ATOM 2006 C CA . LEU A 1 264 ? -13.728 1.104 -22.923 1.00 88.44 264 LEU A CA 1
ATOM 2007 C C . LEU A 1 264 ? -13.585 1.256 -24.441 1.00 88.44 264 LEU A C 1
ATOM 2009 O O . LEU A 1 264 ? -14.285 0.573 -25.190 1.00 88.44 264 LEU A O 1
ATOM 2013 N N . SER A 1 265 ? -12.672 2.110 -24.912 1.00 83.12 265 SER A N 1
ATOM 2014 C CA . SER A 1 265 ? -12.345 2.186 -26.330 1.00 83.12 265 SER A CA 1
ATOM 2015 C C . SER A 1 265 ? -11.688 0.867 -26.755 1.00 83.12 265 SER A C 1
ATOM 2017 O O . SER A 1 265 ? -10.578 0.529 -26.341 1.00 83.12 265 SER A O 1
ATOM 2019 N N . GLY A 1 266 ? -12.379 0.077 -27.583 1.00 77.06 266 GLY A N 1
ATOM 2020 C CA . GLY A 1 266 ? -11.885 -1.226 -28.056 1.00 77.06 266 GLY A CA 1
ATOM 2021 C C . GLY A 1 266 ? -10.500 -1.164 -28.720 1.00 77.06 266 GLY A C 1
ATOM 2022 O O . GLY A 1 266 ? -9.812 -2.178 -28.800 1.00 77.06 266 GLY A O 1
ATOM 2023 N N . ALA A 1 267 ? -10.054 0.034 -29.114 1.00 82.88 267 ALA A N 1
ATOM 2024 C CA . ALA A 1 267 ? -8.712 0.330 -29.603 1.00 82.88 267 ALA A CA 1
ATOM 2025 C C . ALA A 1 267 ? -7.594 -0.150 -28.660 1.00 82.88 267 ALA A C 1
ATOM 2027 O O . ALA A 1 267 ? -6.602 -0.699 -29.135 1.00 82.88 267 ALA A O 1
ATOM 2028 N N . ALA A 1 268 ? -7.766 -0.033 -27.337 1.00 80.19 268 ALA A N 1
ATOM 2029 C CA . ALA A 1 268 ? -6.762 -0.480 -26.363 1.00 80.19 268 ALA A CA 1
ATOM 2030 C C . ALA A 1 268 ? -6.514 -2.005 -26.400 1.00 80.19 268 ALA A C 1
ATOM 2032 O O . ALA A 1 268 ? -5.460 -2.481 -25.971 1.00 80.19 268 ALA A O 1
ATOM 2033 N N . TYR A 1 269 ? -7.475 -2.766 -26.930 1.00 86.12 269 TYR A N 1
ATOM 2034 C CA . TYR A 1 269 ? -7.450 -4.227 -27.005 1.00 86.12 269 TYR A CA 1
ATOM 2035 C C . TYR A 1 269 ? -7.374 -4.756 -28.442 1.00 86.12 269 TYR A C 1
ATOM 2037 O O . TYR A 1 269 ? -7.269 -5.962 -28.626 1.00 86.12 269 TYR A O 1
ATOM 2045 N N . ALA A 1 270 ? -7.363 -3.888 -29.459 1.00 86.19 270 ALA A N 1
ATOM 2046 C CA . ALA A 1 270 ? -7.390 -4.293 -30.867 1.00 86.19 270 ALA A CA 1
ATOM 2047 C C . ALA A 1 270 ? -6.177 -5.150 -31.277 1.00 86.19 270 ALA A C 1
ATOM 2049 O O . ALA A 1 270 ? -6.310 -6.066 -32.081 1.00 86.19 270 ALA A O 1
ATOM 2050 N N . ALA A 1 271 ? -5.005 -4.883 -30.694 1.00 89.00 271 ALA A N 1
ATOM 2051 C CA . ALA A 1 271 ? -3.780 -5.655 -30.924 1.00 89.00 271 ALA A CA 1
ATOM 2052 C C . ALA A 1 271 ? -3.579 -6.809 -29.918 1.00 89.00 271 ALA A C 1
ATOM 2054 O O . ALA A 1 271 ? -2.519 -7.433 -29.897 1.00 89.00 271 ALA A O 1
ATOM 2055 N N . ARG A 1 272 ? -4.547 -7.065 -29.026 1.00 88.62 272 ARG A N 1
ATOM 2056 C CA . ARG A 1 272 ? -4.444 -8.090 -27.978 1.00 88.62 272 ARG A CA 1
ATOM 2057 C C . ARG A 1 272 ? -5.221 -9.346 -28.383 1.00 88.62 272 ARG A C 1
ATOM 2059 O O . ARG A 1 272 ? -6.267 -9.234 -29.014 1.00 88.62 272 ARG A O 1
ATOM 2066 N N . PRO A 1 273 ? -4.780 -10.544 -27.960 1.00 90.31 273 PRO A N 1
ATOM 2067 C CA . PRO A 1 273 ? -5.479 -11.794 -28.269 1.00 90.31 273 PRO A CA 1
ATOM 2068 C C . PRO A 1 273 ? -6.753 -12.009 -27.425 1.00 90.31 273 PRO A C 1
ATOM 2070 O O . PRO A 1 273 ? -7.314 -13.102 -27.428 1.00 90.31 273 PRO A O 1
ATOM 2073 N N . PHE A 1 274 ? -7.194 -11.001 -26.666 1.00 92.00 274 PHE A N 1
ATOM 2074 C CA . PHE A 1 274 ? -8.344 -11.068 -25.770 1.00 92.00 274 PHE A CA 1
ATOM 2075 C C . PHE A 1 274 ? -9.077 -9.726 -25.693 1.00 92.00 274 PHE A C 1
ATOM 2077 O O . PHE A 1 274 ? -8.491 -8.659 -25.886 1.00 92.00 274 PHE A O 1
ATOM 2084 N N . THR A 1 275 ? -10.361 -9.775 -25.343 1.00 93.06 275 THR A N 1
ATOM 2085 C CA . THR A 1 275 ? -11.191 -8.585 -25.110 1.00 93.06 275 THR A CA 1
ATOM 2086 C C . THR A 1 275 ? -11.063 -8.067 -23.674 1.00 93.06 275 THR A C 1
ATOM 2088 O O . THR A 1 275 ? -10.609 -8.782 -22.777 1.00 93.06 275 THR A O 1
ATOM 2091 N N . LEU A 1 276 ? -11.537 -6.840 -23.416 1.00 92.69 276 LEU A N 1
ATOM 2092 C CA . LEU A 1 276 ? -11.641 -6.294 -22.054 1.00 92.69 276 LEU A CA 1
ATOM 2093 C C . LEU A 1 276 ? -12.420 -7.229 -21.113 1.00 92.69 276 LEU A C 1
ATOM 2095 O O . LEU A 1 276 ? -11.994 -7.460 -19.985 1.00 92.69 276 LEU A O 1
ATOM 2099 N N . ALA A 1 277 ? -13.533 -7.800 -21.581 1.00 93.44 277 ALA A N 1
ATOM 2100 C CA . ALA A 1 277 ? -14.348 -8.712 -20.785 1.00 93.44 277 ALA A CA 1
ATOM 2101 C C . ALA A 1 277 ? -13.579 -9.989 -20.412 1.00 93.44 277 ALA A C 1
ATOM 2103 O O . ALA A 1 277 ? -13.604 -10.403 -19.258 1.00 93.44 277 ALA A O 1
ATOM 2104 N N . GLN A 1 278 ? -12.846 -10.580 -21.361 1.00 95.12 278 GLN A N 1
ATOM 2105 C CA . GLN A 1 278 ? -12.013 -11.761 -21.106 1.00 95.12 278 GLN A CA 1
ATOM 2106 C C . GLN A 1 278 ? -10.854 -11.452 -20.156 1.00 95.12 278 GLN A C 1
ATOM 2108 O O . GLN A 1 278 ? -10.534 -12.277 -19.297 1.00 95.12 278 GLN A O 1
ATOM 2113 N N . ARG A 1 279 ? -10.258 -10.257 -20.261 1.00 93.12 279 ARG A N 1
ATOM 2114 C CA . ARG A 1 279 ? -9.253 -9.783 -19.305 1.00 93.12 279 ARG A CA 1
ATOM 2115 C C . ARG A 1 279 ? -9.837 -9.724 -17.900 1.00 93.12 279 ARG A C 1
ATOM 2117 O O . ARG A 1 279 ? -9.358 -10.447 -17.038 1.00 93.12 279 ARG A O 1
ATOM 2124 N N . LEU A 1 280 ? -10.909 -8.952 -17.701 1.00 94.62 280 LEU A N 1
ATOM 2125 C CA . LEU A 1 280 ? -11.570 -8.804 -16.400 1.00 94.62 280 LEU A CA 1
ATOM 2126 C C . LEU A 1 280 ? -12.014 -10.151 -15.826 1.00 94.62 280 LEU A C 1
ATOM 2128 O O . LEU A 1 280 ? -11.843 -10.404 -14.641 1.00 94.62 280 LEU A O 1
ATOM 2132 N N . LEU A 1 281 ? -12.533 -11.044 -16.666 1.00 96.12 281 LEU A N 1
ATOM 2133 C CA . LEU A 1 281 ? -12.928 -12.379 -16.241 1.00 96.12 281 LEU A CA 1
ATOM 2134 C C . LEU A 1 281 ? -11.724 -13.204 -15.755 1.00 96.12 281 LEU A C 1
ATOM 2136 O O . LEU A 1 281 ? -11.829 -13.914 -14.754 1.00 96.12 281 LEU A O 1
ATOM 2140 N N . THR A 1 282 ? -10.583 -13.081 -16.437 1.00 97.00 282 THR A N 1
ATOM 2141 C CA . THR A 1 282 ? -9.327 -13.757 -16.082 1.00 97.00 282 THR A CA 1
ATOM 2142 C C . THR A 1 282 ? -8.702 -13.194 -14.807 1.00 97.00 282 THR A C 1
ATOM 2144 O O . THR A 1 282 ? -8.141 -13.983 -14.048 1.00 97.00 282 THR A O 1
ATOM 2147 N N . GLU A 1 283 ? -8.863 -11.895 -14.514 1.00 95.94 283 GLU A N 1
ATOM 2148 C CA . GLU A 1 283 ? -8.310 -11.250 -13.306 1.00 95.94 283 GLU A CA 1
ATOM 2149 C C . GLU A 1 283 ? -8.698 -11.982 -12.013 1.00 95.94 283 GLU A C 1
ATOM 2151 O O . GLU A 1 283 ? -7.884 -12.084 -11.103 1.00 95.94 283 GLU A O 1
ATOM 2156 N N . GLY A 1 284 ? -9.893 -12.583 -11.931 1.00 96.31 284 GLY A N 1
ATOM 2157 C CA . GLY A 1 284 ? -10.282 -13.371 -10.756 1.00 96.31 284 GLY A CA 1
ATOM 2158 C C . GLY A 1 284 ? -9.318 -14.529 -10.465 1.00 96.31 284 GLY A C 1
ATOM 2159 O O . GLY A 1 284 ? -8.964 -14.769 -9.315 1.00 96.31 284 GLY A O 1
ATOM 2160 N N . ARG A 1 285 ? -8.836 -15.225 -11.501 1.00 96.12 285 ARG A N 1
ATOM 2161 C CA . ARG A 1 285 ? -7.830 -16.290 -11.346 1.00 96.12 285 ARG A CA 1
ATOM 2162 C C . ARG A 1 285 ? -6.460 -15.720 -10.993 1.00 96.12 285 ARG A C 1
ATOM 2164 O O . ARG A 1 285 ? -5.827 -16.236 -10.082 1.00 96.12 285 ARG A O 1
ATOM 2171 N N . VAL A 1 286 ? -6.075 -14.618 -11.637 1.00 94.62 286 VAL A N 1
ATOM 2172 C CA . VAL A 1 286 ? -4.821 -13.899 -11.353 1.00 94.62 286 VAL A CA 1
ATOM 2173 C C . VAL A 1 286 ? -4.757 -13.466 -9.886 1.00 94.62 286 VAL A C 1
ATOM 2175 O O . VAL A 1 286 ? -3.739 -13.633 -9.223 1.00 94.62 286 VAL A O 1
ATOM 2178 N N . MET A 1 287 ? -5.859 -12.960 -9.331 1.00 95.06 287 MET A N 1
ATOM 2179 C CA . MET A 1 287 ? -5.939 -12.594 -7.916 1.00 95.06 287 MET A CA 1
ATOM 2180 C C . MET A 1 287 ? -5.747 -13.803 -6.991 1.00 95.06 287 MET A C 1
ATOM 2182 O O . MET A 1 287 ? -5.080 -13.681 -5.967 1.00 95.06 287 MET A O 1
ATOM 2186 N N . VAL A 1 288 ? -6.286 -14.975 -7.345 1.00 94.88 288 VAL A N 1
ATOM 2187 C CA . VAL A 1 288 ? -6.051 -16.211 -6.579 1.00 94.88 288 VAL A CA 1
ATOM 2188 C C . VAL A 1 288 ? -4.591 -16.657 -6.674 1.00 94.88 288 VAL A C 1
ATOM 2190 O O . VAL A 1 288 ? -4.028 -17.077 -5.662 1.00 94.88 288 VAL A O 1
ATOM 2193 N N . ASP A 1 289 ? -3.951 -16.494 -7.832 1.00 91.69 289 ASP A N 1
ATOM 2194 C CA . ASP A 1 289 ? -2.515 -16.745 -7.984 1.00 91.69 289 ASP A CA 1
ATOM 2195 C C . ASP A 1 289 ? -1.693 -15.800 -7.089 1.00 91.69 289 ASP A C 1
ATOM 2197 O O . ASP A 1 289 ? -0.787 -16.253 -6.392 1.00 91.69 289 ASP A O 1
ATOM 2201 N N . TYR A 1 290 ? -2.069 -14.519 -6.978 1.00 91.50 290 TYR A N 1
ATOM 2202 C CA . TYR A 1 290 ? -1.438 -13.587 -6.035 1.00 91.50 290 TYR A CA 1
ATOM 2203 C C . TYR A 1 290 ? -1.639 -13.978 -4.562 1.00 91.50 290 TYR A C 1
ATOM 2205 O O . TYR A 1 290 ? -0.701 -13.852 -3.767 1.00 91.50 290 TYR A O 1
ATOM 2213 N N . LEU A 1 291 ? -2.819 -14.484 -4.177 1.00 92.69 291 LEU A N 1
ATOM 2214 C CA . LEU A 1 291 ? -3.044 -15.021 -2.824 1.00 92.69 291 LEU A CA 1
ATOM 2215 C C . LEU A 1 291 ? -2.113 -16.207 -2.546 1.00 92.69 291 LEU A C 1
ATOM 2217 O O . LEU A 1 291 ? -1.502 -16.287 -1.480 1.00 92.69 291 LEU A O 1
ATOM 2221 N N . HIS A 1 292 ? -1.965 -17.098 -3.526 1.00 91.69 292 HIS A N 1
ATOM 2222 C CA . HIS A 1 292 ? -1.041 -18.222 -3.462 1.00 91.69 292 HIS A CA 1
ATOM 2223 C C . HIS A 1 292 ? 0.418 -17.750 -3.337 1.00 91.69 292 HIS A C 1
ATOM 2225 O O . HIS A 1 292 ? 1.103 -18.164 -2.405 1.00 91.69 292 HIS A O 1
ATOM 2231 N N . TRP A 1 293 ? 0.885 -16.833 -4.188 1.00 89.81 293 TRP A N 1
ATOM 2232 C CA . TRP A 1 293 ? 2.268 -16.327 -4.180 1.00 89.81 293 TRP A CA 1
ATOM 2233 C C . TRP A 1 293 ? 2.627 -15.496 -2.947 1.00 89.81 293 TRP A C 1
ATOM 2235 O O . TRP A 1 293 ? 3.802 -15.372 -2.597 1.00 89.81 293 TRP A O 1
ATOM 2245 N N . THR A 1 294 ? 1.626 -14.939 -2.266 1.00 90.00 294 THR A N 1
ATOM 2246 C CA . THR A 1 294 ? 1.830 -14.238 -0.993 1.00 90.00 294 THR A CA 1
ATOM 2247 C C . THR A 1 294 ? 2.276 -15.200 0.108 1.00 90.00 294 THR A C 1
ATOM 2249 O O . THR A 1 294 ? 3.085 -14.824 0.953 1.00 90.00 294 THR A O 1
ATOM 2252 N N . VAL A 1 295 ? 1.774 -16.439 0.096 1.00 88.06 295 VAL A N 1
ATOM 2253 C CA . VAL A 1 295 ? 1.974 -17.405 1.190 1.00 88.06 295 VAL A CA 1
ATOM 2254 C C . VAL A 1 295 ? 2.954 -18.515 0.816 1.00 88.06 295 VAL A C 1
ATOM 2256 O O . VAL A 1 295 ? 3.759 -18.930 1.649 1.00 88.06 295 VAL A O 1
ATOM 2259 N N . LEU A 1 296 ? 2.896 -19.011 -0.421 1.00 88.00 296 LEU A N 1
ATOM 2260 C CA . LEU A 1 296 ? 3.626 -20.191 -0.867 1.00 88.00 296 LEU A CA 1
ATOM 2261 C C . LEU A 1 296 ? 4.743 -19.825 -1.856 1.00 88.00 296 LEU A C 1
ATOM 2263 O O . LEU A 1 296 ? 4.513 -19.096 -2.827 1.00 88.00 296 LEU A O 1
ATOM 2267 N N . PRO A 1 297 ? 5.974 -20.327 -1.635 1.00 82.00 297 PRO A N 1
ATOM 2268 C CA . PRO A 1 297 ? 7.089 -20.052 -2.524 1.00 82.00 297 PRO A CA 1
ATOM 2269 C C . PRO A 1 297 ? 6.888 -20.758 -3.863 1.00 82.00 297 PRO A C 1
ATOM 2271 O O . PRO A 1 297 ? 6.669 -21.965 -3.924 1.00 82.00 297 PRO A O 1
ATOM 2274 N N . SER A 1 298 ? 7.010 -20.002 -4.950 1.00 79.25 298 SER A N 1
ATOM 2275 C CA . SER A 1 298 ? 6.884 -20.512 -6.317 1.00 79.25 298 SER A CA 1
ATOM 2276 C C . SER A 1 298 ? 8.006 -19.934 -7.191 1.00 79.25 298 SER A C 1
ATOM 2278 O O . SER A 1 298 ? 7.828 -18.914 -7.851 1.00 79.25 298 SER A O 1
ATOM 2280 N N . PRO A 1 299 ? 9.198 -20.563 -7.201 1.00 66.56 299 PRO A N 1
ATOM 2281 C CA . PRO A 1 299 ? 10.398 -19.995 -7.829 1.00 66.56 299 PRO A CA 1
ATOM 2282 C C . PRO A 1 299 ? 10.229 -19.613 -9.306 1.00 66.56 299 PRO A C 1
ATOM 2284 O O . PRO A 1 299 ? 10.811 -18.632 -9.756 1.00 66.56 299 PRO A O 1
ATOM 2287 N N . ASN A 1 300 ? 9.399 -20.356 -10.043 1.00 71.25 300 ASN A N 1
ATOM 2288 C CA . ASN A 1 300 ? 9.153 -20.121 -11.468 1.00 71.25 300 ASN A CA 1
ATOM 2289 C C . ASN A 1 300 ? 8.033 -19.102 -11.736 1.00 71.25 300 ASN A C 1
ATOM 2291 O O . ASN A 1 300 ? 7.929 -18.606 -12.851 1.00 71.25 300 ASN A O 1
ATOM 2295 N N . ALA A 1 301 ? 7.207 -18.790 -10.733 1.00 69.00 301 ALA A N 1
ATOM 2296 C CA . ALA A 1 301 ? 6.033 -17.928 -10.870 1.00 69.00 301 ALA A CA 1
ATOM 2297 C C . ALA A 1 301 ? 6.255 -16.514 -10.308 1.00 69.00 301 ALA A C 1
ATOM 2299 O O . ALA A 1 301 ? 5.316 -15.742 -10.194 1.00 69.00 301 ALA A O 1
ATOM 2300 N N . LEU A 1 302 ? 7.495 -16.164 -9.965 1.00 71.50 302 LEU A N 1
ATOM 2301 C CA . LEU A 1 302 ? 7.903 -14.806 -9.584 1.00 71.50 302 LEU A CA 1
ATOM 2302 C C . LEU A 1 302 ? 8.845 -14.200 -10.637 1.00 71.50 302 LEU A C 1
ATOM 2304 O O . LEU A 1 302 ? 9.744 -13.422 -10.313 1.00 71.50 302 LEU A O 1
ATOM 2308 N N . SER A 1 303 ? 8.681 -14.621 -11.894 1.00 73.62 303 SER A N 1
ATOM 2309 C CA . SER A 1 303 ? 9.374 -14.068 -13.055 1.00 73.62 303 SER A CA 1
ATOM 2310 C C . SER A 1 303 ? 8.831 -12.673 -13.408 1.00 73.62 303 SER A C 1
ATOM 2312 O O . SER A 1 303 ? 7.830 -12.210 -12.868 1.00 73.62 303 SER A O 1
ATOM 2314 N N . LEU A 1 304 ? 9.500 -11.974 -14.330 1.00 67.19 304 LEU A N 1
ATOM 2315 C CA . LEU A 1 304 ? 9.045 -10.659 -14.796 1.00 67.19 304 LEU A CA 1
ATOM 2316 C C . LEU A 1 304 ? 7.801 -10.739 -15.704 1.00 67.19 304 LEU A C 1
ATOM 2318 O O . LEU A 1 304 ? 7.068 -9.758 -15.809 1.00 67.19 304 LEU A O 1
ATOM 2322 N N . TYR A 1 305 ? 7.586 -11.878 -16.367 1.00 71.06 305 TYR A N 1
ATOM 2323 C CA . TYR A 1 305 ? 6.547 -12.072 -17.379 1.00 71.06 305 TYR A CA 1
ATOM 2324 C C . TYR A 1 305 ? 5.602 -13.205 -16.976 1.00 71.06 305 TYR A C 1
ATOM 2326 O O . TYR A 1 305 ? 6.055 -14.308 -16.673 1.00 71.06 305 TYR A O 1
ATOM 2334 N N . HIS A 1 306 ? 4.299 -12.928 -17.046 1.00 73.62 306 HIS A N 1
ATOM 2335 C CA . HIS A 1 306 ? 3.205 -13.868 -16.776 1.00 73.62 306 HIS A CA 1
ATOM 2336 C C . HIS A 1 306 ? 2.333 -14.044 -18.021 1.00 73.62 306 HIS A C 1
ATOM 2338 O O . HIS A 1 306 ? 1.115 -13.858 -17.999 1.00 73.62 306 HIS A O 1
ATOM 2344 N N . ASP A 1 307 ? 2.983 -14.349 -19.141 1.00 73.69 307 ASP A N 1
ATOM 2345 C CA . ASP A 1 307 ? 2.321 -14.506 -20.440 1.00 73.69 307 ASP A CA 1
ATOM 2346 C C . ASP A 1 307 ? 1.731 -15.919 -20.626 1.00 73.69 307 ASP A C 1
ATOM 2348 O O . ASP A 1 307 ? 1.093 -16.219 -21.634 1.00 73.69 307 ASP A O 1
ATOM 2352 N N . ASP A 1 308 ? 1.927 -16.793 -19.639 1.00 81.12 308 ASP A N 1
ATOM 2353 C CA . ASP A 1 308 ? 1.484 -18.186 -19.588 1.00 81.12 308 ASP A CA 1
ATOM 2354 C C . ASP A 1 308 ? 0.063 -18.357 -19.023 1.00 81.12 308 ASP A C 1
ATOM 2356 O O . ASP A 1 308 ? -0.498 -19.460 -19.021 1.00 81.12 308 ASP A O 1
ATOM 2360 N N . ILE A 1 309 ? -0.571 -17.266 -18.582 1.00 87.19 309 ILE A N 1
ATOM 2361 C CA . ILE A 1 309 ? -1.928 -17.310 -18.041 1.00 87.19 309 ILE A CA 1
ATOM 2362 C C . ILE A 1 309 ? -2.928 -17.564 -19.169 1.00 87.19 309 ILE A C 1
ATOM 2364 O O . ILE A 1 309 ? -3.246 -16.701 -19.989 1.00 87.19 309 ILE A O 1
ATOM 2368 N N . ARG A 1 310 ? -3.510 -18.766 -19.165 1.00 91.81 310 ARG A N 1
ATOM 2369 C CA . ARG A 1 310 ? -4.613 -19.118 -20.066 1.00 91.81 310 ARG A CA 1
ATOM 2370 C C . ARG A 1 310 ? -5.788 -18.150 -19.889 1.00 91.81 310 ARG A C 1
ATOM 2372 O O . ARG A 1 310 ? -6.382 -18.104 -18.811 1.00 91.81 310 ARG A O 1
ATOM 2379 N N . VAL A 1 311 ? -6.176 -17.469 -20.967 1.00 95.19 311 VAL A N 1
ATOM 2380 C CA . VAL A 1 311 ? -7.315 -16.538 -20.998 1.00 95.19 311 VAL A CA 1
ATOM 2381 C C . VAL A 1 311 ? -8.630 -17.262 -20.694 1.00 95.19 311 VAL A C 1
ATOM 2383 O O . VAL A 1 311 ? -8.918 -18.331 -21.239 1.00 95.19 311 VAL A O 1
ATOM 2386 N N . SER A 1 312 ? -9.445 -16.655 -19.833 1.00 96.75 312 SER A N 1
ATOM 2387 C CA . SER A 1 312 ? -10.804 -17.107 -19.531 1.00 96.75 312 SER A CA 1
ATOM 2388 C C . SER A 1 312 ? -11.758 -16.631 -20.624 1.00 96.75 312 SER A C 1
ATOM 2390 O O . SER A 1 312 ? -11.961 -15.431 -20.800 1.00 96.75 312 SER A O 1
ATOM 2392 N N . THR A 1 313 ? -12.346 -17.572 -21.361 1.00 96.44 313 THR A N 1
ATOM 2393 C CA . THR A 1 313 ? -13.302 -17.280 -22.451 1.00 96.44 313 THR A CA 1
ATOM 2394 C C . THR A 1 313 ? -14.759 -17.390 -22.005 1.00 96.44 313 THR A C 1
ATOM 2396 O O . THR A 1 313 ? -15.647 -16.884 -22.685 1.00 96.44 313 THR A O 1
ATOM 2399 N N . GLY A 1 314 ? -14.994 -17.976 -20.830 1.00 96.38 314 GLY A N 1
ATOM 2400 C CA . GLY A 1 314 ? -16.285 -18.045 -20.156 1.00 96.38 314 GLY A CA 1
ATOM 2401 C C . GLY A 1 314 ? -16.114 -18.446 -18.690 1.00 96.38 314 GLY A C 1
ATOM 2402 O O . GLY A 1 314 ? -15.016 -18.801 -18.260 1.00 96.38 314 GLY A O 1
ATOM 2403 N N . TRP A 1 315 ? -17.196 -18.396 -17.909 1.00 97.12 315 TRP A N 1
ATOM 2404 C CA . TRP A 1 315 ? -17.171 -18.697 -16.467 1.00 97.12 315 TRP A CA 1
ATOM 2405 C C . TRP A 1 315 ? -16.683 -20.110 -16.141 1.00 97.12 315 TRP A C 1
ATOM 2407 O O . TRP A 1 315 ? -16.091 -20.329 -15.087 1.00 97.12 315 TRP A O 1
ATOM 2417 N N . LEU A 1 316 ? -16.918 -21.058 -17.052 1.00 97.12 316 LEU A N 1
ATOM 2418 C CA . LEU A 1 316 ? -16.506 -22.453 -16.908 1.00 97.12 316 LEU A CA 1
ATOM 2419 C C . LEU A 1 316 ? -15.392 -22.862 -17.885 1.00 97.12 316 LEU A C 1
ATOM 2421 O O . LEU A 1 316 ? -15.022 -24.034 -17.944 1.00 97.12 316 LEU A O 1
ATOM 2425 N N . GLN A 1 317 ? -14.820 -21.909 -18.630 1.00 96.06 317 GLN A N 1
ATOM 2426 C CA . GLN A 1 317 ? -13.703 -22.140 -19.549 1.00 96.06 317 GLN A CA 1
ATOM 2427 C C . GLN A 1 317 ? -12.516 -21.217 -19.218 1.00 96.06 317 GLN A C 1
ATOM 2429 O O . GLN A 1 317 ? -12.357 -20.167 -19.854 1.00 96.06 317 GLN A O 1
ATOM 2434 N N . PRO A 1 318 ? -11.637 -21.620 -18.279 1.00 96.19 318 PRO A N 1
ATOM 2435 C CA . PRO A 1 318 ? -11.692 -22.838 -17.449 1.00 96.19 318 PRO A CA 1
ATOM 2436 C C . PRO A 1 318 ? -12.664 -22.736 -16.258 1.00 96.19 318 PRO A C 1
ATOM 2438 O O . PRO A 1 318 ? -13.040 -21.648 -15.841 1.00 96.19 318 PRO A O 1
ATOM 2441 N N . TRP A 1 319 ? -13.042 -23.873 -15.659 1.00 96.31 319 TRP A N 1
ATOM 2442 C CA . TRP A 1 319 ? -13.928 -23.917 -14.478 1.00 96.31 319 TRP A CA 1
ATOM 2443 C C . TRP A 1 319 ? -13.353 -23.181 -13.264 1.00 96.31 319 TRP A C 1
ATOM 2445 O O . TRP A 1 319 ? -14.099 -22.680 -12.420 1.00 96.31 319 TRP A O 1
ATOM 2455 N N . THR A 1 320 ? -12.024 -23.061 -13.210 1.00 96.88 320 THR A N 1
ATOM 2456 C CA . THR A 1 320 ? -11.321 -22.293 -12.183 1.00 96.88 320 THR A CA 1
ATOM 2457 C C . THR A 1 320 ? -11.693 -20.814 -12.214 1.00 96.88 320 THR A C 1
ATOM 2459 O O . THR A 1 320 ? -11.577 -20.157 -11.192 1.00 96.88 320 THR A O 1
ATOM 2462 N N . THR A 1 321 ? -12.216 -20.283 -13.323 1.00 97.75 321 THR A N 1
ATOM 2463 C CA . THR A 1 321 ? -12.687 -18.896 -13.411 1.00 97.75 321 THR A CA 1
ATOM 2464 C C . THR A 1 321 ? -13.854 -18.631 -12.461 1.00 97.75 321 THR A C 1
ATOM 2466 O O . THR A 1 321 ? -13.761 -17.743 -11.614 1.00 97.75 321 THR A O 1
ATOM 2469 N N . ALA A 1 322 ? -14.933 -19.416 -12.545 1.00 97.94 322 ALA A N 1
ATOM 2470 C CA . ALA A 1 322 ? -16.055 -19.303 -11.613 1.00 97.94 322 ALA A CA 1
ATOM 2471 C C . ALA A 1 322 ? -15.629 -19.601 -10.169 1.00 97.94 322 ALA A C 1
ATOM 2473 O O . ALA A 1 322 ? -16.034 -18.884 -9.256 1.00 97.94 322 ALA A O 1
ATOM 2474 N N . ALA A 1 323 ? -14.780 -20.614 -9.961 1.00 98.12 323 ALA A N 1
ATOM 2475 C CA . ALA A 1 323 ? -14.297 -20.973 -8.629 1.00 98.12 323 ALA A CA 1
ATOM 2476 C C . ALA A 1 323 ? -13.483 -19.841 -7.975 1.00 98.12 323 ALA A C 1
ATOM 2478 O O . ALA A 1 323 ? -13.701 -19.529 -6.806 1.00 98.12 323 ALA A O 1
ATOM 2479 N N . SER A 1 324 ? -12.594 -19.183 -8.725 1.00 98.00 324 SER A N 1
ATOM 2480 C CA . SER A 1 324 ? -11.796 -18.058 -8.230 1.00 98.00 324 SER A CA 1
ATOM 2481 C C . SER A 1 324 ? -12.661 -16.858 -7.854 1.00 98.00 324 SER A C 1
ATOM 2483 O O . SER A 1 324 ? -12.492 -16.295 -6.774 1.00 98.00 324 SER A O 1
ATOM 2485 N N . TRP A 1 325 ? -13.638 -16.495 -8.689 1.00 98.19 325 TRP A N 1
ATOM 2486 C CA . TRP A 1 325 ? -14.573 -15.416 -8.359 1.00 98.19 325 TRP A CA 1
ATOM 2487 C C . TRP A 1 325 ? -15.462 -15.755 -7.159 1.00 98.19 325 TRP A C 1
ATOM 2489 O O . TRP A 1 325 ? -15.692 -14.890 -6.315 1.00 98.19 325 TRP A O 1
ATOM 2499 N N . ALA A 1 326 ? -15.911 -17.007 -7.036 1.00 98.31 326 ALA A N 1
ATOM 2500 C CA . ALA A 1 326 ? -16.655 -17.471 -5.869 1.00 98.31 326 ALA A CA 1
ATOM 2501 C C . ALA A 1 326 ? -15.808 -17.405 -4.587 1.00 98.31 326 ALA A C 1
ATOM 2503 O O . ALA A 1 326 ? -16.306 -16.960 -3.553 1.00 98.31 326 ALA A O 1
ATOM 2504 N N . LEU A 1 327 ? -14.525 -17.781 -4.654 1.00 98.06 327 LEU A N 1
ATOM 2505 C CA . LEU A 1 327 ? -13.587 -17.662 -3.536 1.00 98.06 327 LEU A CA 1
ATOM 2506 C C . LEU A 1 327 ? -13.405 -16.198 -3.113 1.00 98.06 327 LEU A C 1
ATOM 2508 O O . LEU A 1 327 ? -13.563 -15.888 -1.935 1.00 98.06 327 LEU A O 1
ATOM 2512 N N . ILE A 1 328 ? -13.133 -15.294 -4.059 1.00 97.31 328 ILE A N 1
ATOM 2513 C CA . ILE A 1 328 ? -12.952 -13.859 -3.779 1.00 97.31 328 ILE A CA 1
ATOM 2514 C C . ILE A 1 328 ? -14.227 -13.264 -3.173 1.00 97.31 328 ILE A C 1
ATOM 2516 O O . ILE A 1 328 ? -14.170 -12.600 -2.138 1.00 97.31 328 ILE A O 1
ATOM 2520 N N . ALA A 1 329 ? -15.392 -13.541 -3.764 1.00 97.94 329 ALA A N 1
ATOM 2521 C CA . ALA A 1 329 ? -16.673 -13.080 -3.237 1.00 97.94 329 ALA A CA 1
ATOM 2522 C C . ALA A 1 329 ? -16.950 -13.642 -1.832 1.00 97.94 329 ALA A C 1
ATOM 2524 O O . ALA A 1 329 ? -17.432 -12.915 -0.963 1.00 97.94 329 ALA A O 1
ATOM 2525 N N . GLY A 1 330 ? -16.606 -14.909 -1.590 1.00 98.31 330 GLY A N 1
ATOM 2526 C CA . GLY A 1 330 ? -16.711 -15.554 -0.284 1.00 98.31 330 GLY A CA 1
ATOM 2527 C C . GLY A 1 330 ? -15.815 -14.902 0.770 1.00 98.31 330 GLY A C 1
ATOM 2528 O O . GLY A 1 330 ? -16.292 -14.597 1.863 1.00 98.31 330 GLY A O 1
ATOM 2529 N N . LEU A 1 331 ? -14.551 -14.621 0.436 1.00 97.12 331 LEU A N 1
ATOM 2530 C CA . LEU A 1 331 ? -13.611 -13.924 1.317 1.00 97.12 331 LEU A CA 1
ATOM 2531 C C . LEU A 1 331 ? -14.114 -12.518 1.660 1.00 97.12 331 LEU A C 1
ATOM 2533 O O . LEU A 1 331 ? -14.212 -12.179 2.839 1.00 97.12 331 LEU A O 1
ATOM 2537 N N . LEU A 1 332 ? -14.518 -11.731 0.659 1.00 96.69 332 LEU A N 1
ATOM 2538 C CA . LEU A 1 332 ? -15.063 -10.387 0.868 1.00 96.69 332 LEU A CA 1
ATOM 2539 C C . LEU A 1 332 ? -16.356 -10.421 1.694 1.00 96.69 332 LEU A C 1
ATOM 2541 O O . LEU A 1 332 ? -16.516 -9.646 2.638 1.00 96.69 332 LEU A O 1
ATOM 2545 N N . GLY A 1 333 ? -17.266 -11.349 1.394 1.00 97.94 333 GLY A N 1
ATOM 2546 C CA . GLY A 1 333 ? -18.495 -11.555 2.158 1.00 97.94 333 GLY A CA 1
ATOM 2547 C C . GLY A 1 333 ? -18.213 -11.907 3.621 1.00 97.94 333 GLY A C 1
ATOM 2548 O O . GLY A 1 333 ? -18.814 -11.322 4.527 1.00 97.94 333 GLY A O 1
ATOM 2549 N N . ALA A 1 334 ? -17.248 -12.796 3.867 1.00 97.69 334 ALA A N 1
ATOM 2550 C CA . ALA A 1 334 ? -16.805 -13.159 5.207 1.00 97.69 334 ALA A CA 1
ATOM 2551 C C . ALA A 1 334 ? -16.155 -11.972 5.932 1.00 97.69 334 ALA A C 1
ATOM 2553 O O . ALA A 1 334 ? -16.503 -11.705 7.082 1.00 97.69 334 ALA A O 1
ATOM 2554 N N . ALA A 1 335 ? -15.277 -11.212 5.274 1.00 96.81 335 ALA A N 1
ATOM 2555 C CA . ALA A 1 335 ? -14.644 -10.025 5.844 1.00 96.81 335 ALA A CA 1
ATOM 2556 C C . ALA A 1 335 ? -15.694 -8.988 6.262 1.00 96.81 335 ALA A C 1
ATOM 2558 O O . ALA A 1 335 ? -15.690 -8.506 7.398 1.00 96.81 335 ALA A O 1
ATOM 2559 N N . LEU A 1 336 ? -16.674 -8.718 5.396 1.00 96.19 336 LEU A N 1
ATOM 2560 C CA . LEU A 1 336 ? -17.779 -7.809 5.687 1.00 96.19 336 LEU A CA 1
ATOM 2561 C C . LEU A 1 336 ? -18.670 -8.324 6.822 1.00 96.19 336 LEU A C 1
ATOM 2563 O O . LEU A 1 336 ? -19.021 -7.539 7.707 1.00 96.19 336 LEU A O 1
ATOM 2567 N N . GLY A 1 337 ? -19.034 -9.607 6.824 1.00 96.50 337 GLY A N 1
ATOM 2568 C CA . GLY A 1 337 ? -19.881 -10.214 7.855 1.00 96.50 337 GLY A CA 1
ATOM 2569 C C . GLY A 1 337 ? -19.197 -10.286 9.223 1.00 96.50 337 GLY A C 1
ATOM 2570 O O . GLY A 1 337 ? -19.825 -10.054 10.260 1.00 96.50 337 GLY A O 1
ATOM 2571 N N . LEU A 1 338 ? -17.887 -10.536 9.235 1.00 95.06 338 LEU A N 1
ATOM 2572 C CA . LEU A 1 338 ? -17.092 -10.714 10.446 1.00 95.06 338 LEU A CA 1
ATOM 2573 C C . LEU A 1 338 ? -16.426 -9.427 10.941 1.00 95.06 338 LEU A C 1
ATOM 2575 O O . LEU A 1 338 ? -15.977 -9.412 12.084 1.00 95.06 338 LEU A O 1
ATOM 2579 N N . ARG A 1 339 ? -16.434 -8.321 10.183 1.00 94.19 339 ARG A N 1
ATOM 2580 C CA . ARG A 1 339 ? -15.713 -7.067 10.508 1.00 94.19 339 ARG A CA 1
ATOM 2581 C C . ARG A 1 339 ? -15.863 -6.557 11.943 1.00 94.19 339 ARG A C 1
ATOM 2583 O O . ARG A 1 339 ? -14.950 -5.953 12.500 1.00 94.19 339 ARG A O 1
ATOM 2590 N N . ARG A 1 340 ? -17.030 -6.765 12.566 1.00 89.94 340 ARG A N 1
ATOM 2591 C CA . ARG A 1 340 ? -17.282 -6.328 13.950 1.00 89.94 340 ARG A CA 1
ATOM 2592 C C . ARG A 1 340 ? -16.767 -7.312 14.998 1.00 89.94 340 ARG A C 1
ATOM 2594 O O . ARG A 1 340 ? -16.358 -6.851 16.063 1.00 89.94 340 ARG A O 1
ATOM 2601 N N . ARG A 1 341 ? -16.816 -8.615 14.698 1.00 89.88 341 ARG A N 1
ATOM 2602 C CA . ARG A 1 341 ? -16.491 -9.729 15.608 1.00 89.88 341 ARG A CA 1
ATOM 2603 C C . ARG A 1 341 ? -15.026 -10.163 15.502 1.00 89.88 341 ARG A C 1
ATOM 2605 O O . ARG A 1 341 ? -14.407 -10.423 16.523 1.00 89.88 341 ARG A O 1
ATOM 2612 N N . ALA A 1 342 ? -14.480 -10.199 14.289 1.00 90.94 342 ALA A N 1
ATOM 2613 C CA . ALA A 1 342 ? -13.107 -10.581 13.975 1.00 90.94 342 ALA A CA 1
ATOM 2614 C C . ALA A 1 342 ? -12.461 -9.536 13.038 1.00 90.94 342 ALA A C 1
ATOM 2616 O O . ALA A 1 342 ? -12.259 -9.800 11.853 1.00 90.94 342 ALA A O 1
ATOM 2617 N N . PRO A 1 343 ? -12.138 -8.328 13.542 1.00 91.69 343 PRO A N 1
ATOM 2618 C CA . PRO A 1 343 ? -11.548 -7.267 12.723 1.00 91.69 343 PRO A CA 1
ATOM 2619 C C . PRO A 1 343 ? -10.176 -7.642 12.144 1.00 91.69 343 PRO A C 1
ATOM 2621 O O . PRO A 1 343 ? -9.834 -7.154 11.078 1.00 91.69 343 PRO A O 1
ATOM 2624 N N . LEU A 1 344 ? -9.415 -8.529 12.801 1.00 92.38 344 LEU A N 1
ATOM 2625 C CA . LEU A 1 344 ? -8.137 -9.029 12.272 1.00 92.38 344 LEU A CA 1
ATOM 2626 C C . LEU A 1 344 ? -8.318 -9.866 11.006 1.00 92.38 344 LEU A C 1
ATOM 2628 O O . LEU A 1 344 ? -7.562 -9.699 10.059 1.00 92.38 344 LEU A O 1
ATOM 2632 N N . PHE A 1 345 ? -9.345 -10.719 10.972 1.00 94.38 345 PHE A N 1
ATOM 2633 C CA . PHE A 1 345 ? -9.683 -11.481 9.772 1.00 94.38 345 PHE A CA 1
ATOM 2634 C C . PHE A 1 345 ? -10.061 -10.535 8.628 1.00 94.38 345 PHE A C 1
ATOM 2636 O O . PHE A 1 345 ? -9.528 -10.649 7.534 1.00 94.38 345 PHE A O 1
ATOM 2643 N N . ALA A 1 346 ? -10.918 -9.549 8.907 1.00 95.06 346 ALA A N 1
ATOM 2644 C CA . ALA A 1 346 ? -11.344 -8.574 7.905 1.00 95.06 346 ALA A CA 1
ATOM 2645 C C . ALA A 1 346 ? -10.224 -7.634 7.424 1.00 95.06 346 ALA A C 1
ATOM 2647 O O . ALA A 1 346 ? -10.369 -7.047 6.365 1.00 95.06 346 ALA A O 1
ATOM 2648 N N . LEU A 1 347 ? -9.151 -7.452 8.202 1.00 92.12 347 LEU A N 1
ATOM 2649 C CA . LEU A 1 347 ? -7.956 -6.713 7.779 1.00 92.12 347 LEU A CA 1
ATOM 2650 C C . LEU A 1 347 ? -7.019 -7.549 6.904 1.00 92.12 347 LEU A C 1
ATOM 2652 O O . LEU A 1 347 ? -6.245 -6.975 6.146 1.00 92.12 347 LEU A O 1
ATOM 2656 N N . GLY A 1 348 ? -7.019 -8.873 7.082 1.00 90.69 348 GLY A N 1
ATOM 2657 C CA . GLY A 1 348 ? -6.170 -9.779 6.310 1.00 90.69 348 GLY A CA 1
ATOM 2658 C C . GLY A 1 348 ? -6.726 -10.116 4.926 1.00 90.69 348 GLY A C 1
ATOM 2659 O O . GLY A 1 348 ? -5.946 -10.489 4.055 1.00 90.69 348 GLY A O 1
ATOM 2660 N N . VAL A 1 349 ? -8.047 -10.004 4.747 1.00 90.75 349 VAL A N 1
ATOM 2661 C CA . VAL A 1 349 ? -8.755 -10.148 3.461 1.00 90.75 349 VAL A CA 1
ATOM 2662 C C . VAL A 1 349 ? -8.724 -8.837 2.691 1.00 90.75 349 VAL A C 1
ATOM 2664 O O . VAL A 1 349 ? -8.412 -8.886 1.484 1.00 90.75 349 VAL A O 1
#

Solvent-accessible surface area (backbone atoms only — not comparable to full-atom values): 19656 Å² total; per-residue (Å²): 138,66,68,43,72,36,70,71,44,29,73,77,37,51,73,56,36,22,62,65,69,71,47,64,100,73,27,18,38,55,34,30,41,56,49,52,58,47,35,72,78,62,47,88,48,67,65,66,52,30,50,53,23,46,54,45,46,53,50,38,30,52,47,45,24,58,47,35,32,52,57,36,41,52,54,59,70,65,46,60,91,95,58,77,66,97,65,49,36,63,61,48,13,50,50,51,18,50,50,57,66,66,21,45,59,48,49,47,38,28,70,38,60,80,34,31,20,56,41,49,8,50,40,28,29,48,51,12,48,50,31,26,49,52,10,48,59,24,40,39,67,68,39,85,68,15,65,56,29,33,50,46,13,45,50,55,16,23,51,55,1,31,33,17,25,70,76,14,65,47,37,44,55,56,49,46,50,44,36,64,55,73,53,61,78,66,63,47,75,84,70,74,76,79,75,74,76,80,82,78,76,85,82,85,87,77,90,80,96,72,90,76,78,82,83,73,87,78,75,85,76,91,71,92,78,86,88,78,98,73,76,86,71,78,85,65,80,62,80,61,54,65,51,46,40,63,66,35,49,50,53,48,51,52,50,46,68,65,47,47,62,57,70,68,35,62,72,80,34,69,91,47,103,51,51,71,68,32,50,61,51,29,44,33,39,53,52,48,50,50,57,44,33,46,75,43,82,49,89,83,78,66,59,98,71,77,86,80,68,77,75,22,83,43,58,64,40,50,52,60,31,44,51,29,43,51,48,52,52,49,48,52,51,48,23,66,73,32,29,86,82,38,38,68,60,35,69,74,101

Foldseek 3Di:
DQCCLPQVNCVVPVQCQLQRCCPPPQSLSLLSNVVSVQCNPPNPPLPSLLVVLLVLLVLLLVLQLVLQLLQQVLVQVPDPPPDGDPQHSNRVSNVRSVLQSPFQLCCCCRNVSSNVLVSQLSNLLSQLLVLLSVLLVCQQVVHPPSVVSNCCSLPVSLVRSVSSPVVSLCSLVLSVLCCVQGVVLHGHDPPPDPDPDPPDDDDDDDDDDDDDPDDDDDDDDDDDDDDDPDDPDPPDDRPCVVVCCVSPVVVVVVVCVVCVVVLPPQVVCPPPPDGSVQVVLLVLVVVVVVVCSRRDHDPVVSDPDDPVRDTQPDCVSPVVSVVSVVVVVVQQVCLVVCSVPCVVSVSVD

Radius of gyration: 26.9 Å; Cα contacts (8 Å, |Δi|>4): 351; chains: 1; bounding box: 62×50×97 Å

Nearest PDB structures (foldseek):
  8ug7-assembly1_B  TM=2.447E-01  e=8.704E+00  Mus musculus